Protein AF-A0A3M6K7W4-F1 (afdb_monomer_lite)

pLDDT: mean 95.22, std 4.5, range [56.03, 98.88]

Sequence (240 aa):
MIEPIEWKPYQGEKVCVNTIIRGGKKIQEWQFYEDRVKAVPRGNAYCIGNGPSRKGFDLSLLRDTGQLYGCNALYRDILPDFIFSVDAKMTAQMIKDEVGLKTIHYAPSLEVNRDKTKMLHLIPNNPHWISGNTAFWTAGVHGHRNIYLIGYDFREYGAGELNNIYQDTPNYGERNADTIFDGWLKQFRHMIKLRPYINFTVVHDNPPEYLHHLQTGTDLGNTKVISYKELETVLASSKA

Secondary structure (DSSP, 8-state):
-PPP-------EEEEEEEEEEETTEEEEEEEEEE-SS-----BEEEEE---GGGTT--GGGGTTTEEEEEEGGGGGT---SEEE--SHHHHHHHHHTTHHHHSEEEE-HHHHHH-SS--EEEPTT-----HHHHHHHHHHHHT-SEEEEES---B---TTS--STTTTBTTB-------B-HHHHHHHHHHHHH-TTSEEEEE-SS--GGGT----SS--S-EEEE-HHHHHHHHHHT--

Structure (mmCIF, N/CA/C/O backbone):
data_AF-A0A3M6K7W4-F1
#
_entry.id   AF-A0A3M6K7W4-F1
#
loop_
_atom_site.group_PDB
_atom_site.id
_atom_site.type_symbol
_atom_site.label_atom_id
_atom_site.label_alt_id
_atom_site.label_comp_id
_atom_site.label_asym_id
_atom_site.label_entity_id
_atom_site.label_seq_id
_atom_site.pdbx_PDB_ins_code
_atom_site.Cartn_x
_atom_site.Cartn_y
_atom_site.Cartn_z
_atom_site.occupancy
_atom_site.B_iso_or_equiv
_atom_site.auth_seq_id
_atom_site.auth_comp_id
_atom_site.auth_asym_id
_atom_site.auth_atom_id
_atom_site.pdbx_PDB_model_num
ATOM 1 N N . MET A 1 1 ? 16.779 -7.199 18.160 1.00 70.31 1 MET A N 1
ATOM 2 C CA . MET A 1 1 ? 16.334 -8.186 17.152 1.00 70.31 1 MET A CA 1
ATOM 3 C C . MET A 1 1 ? 14.848 -7.936 16.919 1.00 70.31 1 MET A C 1
ATOM 5 O O . MET A 1 1 ? 14.176 -7.646 17.896 1.00 70.31 1 MET A O 1
ATOM 9 N N . ILE A 1 2 ? 14.362 -7.899 15.673 1.00 85.44 2 ILE A N 1
ATOM 10 C CA . ILE A 1 2 ? 12.919 -7.746 15.397 1.00 85.44 2 ILE A CA 1
ATOM 11 C C . ILE A 1 2 ? 12.306 -9.144 15.466 1.00 85.44 2 ILE A C 1
ATOM 13 O O . ILE A 1 2 ? 12.773 -10.027 14.752 1.00 85.44 2 ILE A O 1
ATOM 17 N N . GLU A 1 3 ? 11.317 -9.345 16.333 1.00 92.12 3 GLU A N 1
ATOM 18 C CA . GLU A 1 3 ? 10.653 -10.641 16.494 1.00 92.12 3 GLU A CA 1
ATOM 19 C C . GLU A 1 3 ? 9.636 -10.883 15.364 1.00 92.12 3 GLU A C 1
ATOM 21 O O . GLU A 1 3 ? 8.836 -9.990 15.066 1.00 92.12 3 GLU A O 1
ATOM 26 N N . PRO A 1 4 ? 9.648 -12.065 14.719 1.00 95.62 4 PRO A N 1
ATOM 27 C CA . PRO A 1 4 ? 8.643 -12.427 13.728 1.00 95.62 4 PRO A CA 1
ATOM 28 C C . PRO A 1 4 ? 7.225 -12.469 14.310 1.00 95.62 4 PRO A C 1
ATOM 30 O O . PRO A 1 4 ? 6.988 -12.992 15.395 1.00 95.62 4 PRO A O 1
ATOM 33 N N . ILE A 1 5 ? 6.258 -11.982 13.538 1.00 96.44 5 ILE A N 1
ATOM 34 C CA . ILE A 1 5 ? 4.831 -12.050 13.845 1.00 96.44 5 ILE A CA 1
ATOM 35 C C . ILE A 1 5 ? 4.301 -13.416 13.419 1.00 96.44 5 ILE A C 1
ATOM 37 O O . ILE A 1 5 ? 4.203 -13.696 12.223 1.00 96.44 5 ILE A O 1
ATOM 41 N N . GLU A 1 6 ? 3.865 -14.233 14.375 1.00 96.62 6 GLU A N 1
ATOM 42 C CA . GLU A 1 6 ? 3.070 -15.427 14.084 1.00 96.62 6 GLU A CA 1
ATOM 43 C C . GLU A 1 6 ? 1.760 -15.019 13.390 1.00 96.62 6 GLU A C 1
ATOM 45 O O . GLU A 1 6 ? 0.978 -14.224 13.919 1.00 96.62 6 GLU A O 1
ATOM 50 N N . TRP A 1 7 ? 1.515 -15.531 12.180 1.00 97.38 7 TRP A N 1
ATOM 51 C CA . TRP A 1 7 ? 0.285 -15.203 11.464 1.00 97.38 7 TRP A CA 1
ATOM 52 C C . TRP A 1 7 ? -0.914 -15.908 12.100 1.00 97.38 7 TRP A C 1
ATOM 54 O O . TRP A 1 7 ? -0.935 -17.133 12.209 1.00 97.38 7 TRP A O 1
ATOM 64 N N . LYS A 1 8 ? -1.938 -15.127 12.451 1.00 96.50 8 LYS A N 1
ATOM 65 C CA . LYS A 1 8 ? -3.261 -15.605 12.865 1.00 96.50 8 LYS A CA 1
ATOM 66 C C . LYS A 1 8 ? -4.327 -14.781 12.144 1.00 96.50 8 LYS A C 1
ATOM 68 O O . LYS A 1 8 ? -4.093 -13.586 11.934 1.00 96.50 8 LYS A O 1
ATOM 73 N N . PRO A 1 9 ? -5.483 -15.372 11.789 1.00 95.94 9 PRO A N 1
ATOM 74 C CA . PRO A 1 9 ? -6.595 -14.615 11.229 1.00 95.94 9 PRO A CA 1
ATOM 75 C C . PRO A 1 9 ? -6.980 -13.457 12.153 1.00 95.94 9 PRO A C 1
ATOM 77 O O . PRO A 1 9 ? -7.238 -13.668 13.341 1.00 95.94 9 PRO A O 1
ATOM 80 N N . TYR A 1 10 ? -7.012 -12.240 11.615 1.00 97.06 10 TYR A N 1
ATOM 81 C CA . TYR A 1 10 ? -7.395 -11.058 12.378 1.00 97.06 10 TYR A CA 1
ATOM 82 C C . TYR A 1 10 ? -8.877 -11.137 12.762 1.00 97.06 10 TYR A C 1
ATOM 84 O O . TYR A 1 10 ? -9.721 -11.464 11.936 1.00 97.06 10 TYR A O 1
ATOM 92 N N . GLN A 1 11 ? -9.182 -10.887 14.036 1.00 96.56 11 GLN A N 1
ATOM 93 C CA . GLN A 1 11 ? -10.552 -10.938 14.570 1.00 96.56 11 GLN A CA 1
ATOM 94 C C . GLN A 1 11 ? -11.095 -9.545 14.922 1.00 96.56 11 GLN A C 1
ATOM 96 O O . GLN A 1 11 ? -12.275 -9.396 15.233 1.00 96.56 11 GLN A O 1
ATOM 101 N N . GLY A 1 12 ? -10.234 -8.528 14.903 1.00 96.06 12 GLY A N 1
ATOM 102 C CA . GLY A 1 12 ? -10.498 -7.225 15.496 1.00 96.06 12 GLY A CA 1
ATOM 103 C C . GLY A 1 12 ? -9.493 -6.862 16.586 1.00 96.06 12 GLY A C 1
ATOM 104 O O . GLY A 1 12 ? -8.653 -7.673 16.984 1.00 96.06 12 GLY A O 1
ATOM 105 N N . GLU A 1 13 ? -9.581 -5.634 17.088 1.00 96.25 13 GLU A N 1
ATOM 106 C CA . GLU A 1 13 ? -8.691 -5.125 18.133 1.00 96.25 13 GLU A CA 1
ATOM 107 C C . GLU A 1 13 ? -9.360 -4.079 19.034 1.00 96.25 13 GLU A C 1
ATOM 109 O O . GLU A 1 13 ? -10.367 -3.462 18.681 1.00 96.25 13 GLU A O 1
ATOM 114 N N . LYS A 1 14 ? -8.785 -3.862 20.226 1.00 95.12 14 LYS A N 1
ATOM 115 C CA . LYS A 1 14 ? -9.175 -2.749 21.100 1.00 95.12 14 LYS A CA 1
ATOM 116 C C . LYS A 1 14 ? -8.389 -1.500 20.731 1.00 95.12 14 LYS A C 1
ATOM 118 O O . LYS A 1 14 ? -7.164 -1.502 20.774 1.00 95.12 14 LYS A O 1
ATOM 123 N N . VAL A 1 15 ? -9.103 -0.412 20.483 1.00 92.94 15 VAL A N 1
ATOM 124 C CA . VAL A 1 15 ? -8.523 0.885 20.140 1.00 92.94 15 VAL A CA 1
ATOM 125 C C . VAL A 1 15 ? -8.915 1.920 21.187 1.00 92.94 15 VAL A C 1
ATOM 127 O O . VAL A 1 15 ? -10.071 1.987 21.606 1.00 92.94 15 VAL A O 1
ATOM 130 N N . CYS A 1 16 ? -7.957 2.754 21.591 1.00 90.75 16 CYS A N 1
ATOM 131 C CA . CYS A 1 16 ? -8.232 3.951 22.379 1.00 90.75 16 CYS A CA 1
ATOM 132 C C . CYS A 1 16 ? -8.945 4.975 21.486 1.00 90.75 16 CYS A C 1
ATOM 134 O O . CYS A 1 16 ? -8.335 5.536 20.575 1.00 90.75 16 CYS A O 1
ATOM 136 N N . VAL A 1 17 ? -10.228 5.221 21.738 1.00 87.81 17 VAL A N 1
ATOM 137 C CA . VAL A 1 17 ? -11.050 6.149 20.945 1.00 87.81 17 VAL A CA 1
ATOM 138 C C . VAL A 1 17 ? -10.981 7.579 21.467 1.00 87.81 17 VAL A C 1
ATOM 140 O O . VAL A 1 17 ? -11.149 8.519 20.694 1.00 87.81 17 VAL A O 1
ATOM 143 N N . ASN A 1 18 ? -10.671 7.750 22.753 1.00 87.44 18 ASN A N 1
ATOM 144 C CA . ASN A 1 18 ? -10.577 9.058 23.382 1.00 87.44 18 ASN A CA 1
ATOM 145 C C . ASN A 1 18 ? -9.511 9.069 24.481 1.00 87.44 18 ASN A C 1
ATOM 147 O O . ASN A 1 18 ? -9.351 8.099 25.223 1.00 87.44 18 ASN A O 1
ATOM 151 N N . THR A 1 19 ? -8.780 10.176 24.597 1.00 90.00 19 THR A N 1
ATOM 152 C CA . THR A 1 19 ? -7.858 10.433 25.708 1.00 90.00 19 THR A CA 1
ATOM 153 C C . THR A 1 19 ? -8.230 11.768 26.333 1.00 90.00 19 THR A C 1
ATOM 155 O O . THR A 1 19 ? -8.032 12.821 25.734 1.00 90.00 19 THR A O 1
ATOM 158 N N . ILE A 1 20 ? -8.752 11.716 27.554 1.00 93.06 20 ILE A N 1
ATOM 159 C CA . ILE A 1 20 ? -9.225 12.872 28.310 1.00 93.06 20 ILE A CA 1
ATOM 160 C C . ILE A 1 20 ? -8.195 13.190 29.392 1.00 93.06 20 ILE A C 1
ATOM 162 O O . ILE A 1 20 ? -7.813 12.316 30.171 1.00 93.06 20 ILE A O 1
ATOM 166 N N . ILE A 1 21 ? -7.762 14.448 29.472 1.00 94.00 21 ILE A N 1
ATOM 167 C CA . ILE A 1 21 ? -6.970 14.951 30.599 1.00 94.00 21 ILE A CA 1
ATOM 168 C C . ILE A 1 21 ? -7.907 15.764 31.490 1.00 94.00 21 ILE A C 1
ATOM 170 O O . ILE A 1 21 ? -8.365 16.835 31.099 1.00 94.00 21 ILE A O 1
ATOM 174 N N . ARG A 1 22 ? -8.207 15.260 32.690 1.00 94.19 22 ARG A N 1
ATOM 175 C CA . ARG A 1 22 ? -9.081 15.940 33.659 1.00 94.19 22 ARG A CA 1
ATOM 176 C C . ARG A 1 22 ? -8.437 15.929 35.038 1.00 94.19 22 ARG A C 1
ATOM 178 O O . ARG A 1 22 ? -8.097 14.869 35.554 1.00 94.19 22 ARG A O 1
ATOM 185 N N . GLY A 1 23 ? -8.247 17.114 35.623 1.00 92.12 23 GLY A N 1
ATOM 186 C CA . GLY A 1 23 ? -7.613 17.264 36.941 1.00 92.12 23 GLY A CA 1
ATOM 187 C C . GLY A 1 23 ? -6.208 16.650 37.015 1.00 92.12 23 GLY A C 1
ATOM 188 O O . GLY A 1 23 ? -5.877 16.009 38.006 1.00 92.12 23 GLY A O 1
ATOM 189 N N . GLY A 1 24 ? -5.423 16.751 35.936 1.00 93.69 24 GLY A N 1
ATOM 190 C CA . GLY A 1 24 ? -4.078 16.166 35.847 1.00 93.69 24 GLY A CA 1
ATOM 191 C C . GLY A 1 24 ? -4.030 14.645 35.641 1.00 93.69 24 GLY A C 1
ATOM 192 O O . GLY A 1 24 ? -2.941 14.088 35.545 1.00 93.69 24 GLY A O 1
ATOM 193 N N . LYS A 1 25 ? -5.176 13.956 35.538 1.00 94.88 25 LYS A N 1
ATOM 194 C CA . LYS A 1 25 ? -5.240 12.511 35.270 1.00 94.88 25 LYS A CA 1
ATOM 195 C C . LYS A 1 25 ? -5.568 12.234 33.806 1.00 94.88 25 LYS A C 1
ATOM 197 O O . LYS A 1 25 ? -6.475 12.851 33.246 1.00 94.88 25 LYS A O 1
ATOM 202 N N . LYS A 1 26 ? -4.853 11.273 33.213 1.00 95.44 26 LYS A N 1
ATOM 203 C CA . LYS A 1 26 ? -5.134 10.723 31.881 1.00 95.44 26 LYS A CA 1
ATOM 204 C C . LYS A 1 26 ? -6.187 9.620 32.002 1.00 95.44 26 LYS A C 1
ATOM 206 O O . LYS A 1 26 ? -5.952 8.620 32.673 1.00 95.44 26 LYS A O 1
ATOM 211 N N . ILE A 1 27 ? -7.322 9.802 31.341 1.00 95.06 27 ILE A N 1
ATOM 212 C CA . ILE A 1 27 ? -8.417 8.832 31.242 1.00 95.06 27 ILE A CA 1
ATOM 213 C C . ILE A 1 27 ? -8.497 8.395 29.781 1.00 95.06 27 ILE A C 1
ATOM 215 O O . ILE A 1 27 ? -8.481 9.241 28.887 1.00 95.06 27 ILE A O 1
ATOM 219 N N . GLN A 1 28 ? -8.544 7.088 29.530 1.00 94.81 28 GLN A N 1
ATOM 220 C CA . GLN A 1 28 ? -8.627 6.540 28.178 1.00 94.81 28 GLN A CA 1
ATOM 221 C C . GLN A 1 28 ? -9.902 5.727 28.014 1.00 94.81 28 GLN A C 1
ATOM 223 O O . GLN A 1 28 ? -10.185 4.840 28.819 1.00 94.81 28 GLN A O 1
ATOM 228 N N . GLU A 1 29 ? -10.641 6.025 26.954 1.00 93.25 29 GLU A N 1
ATOM 229 C CA . GLU A 1 29 ? -11.823 5.271 26.552 1.00 93.25 29 GLU A CA 1
ATOM 230 C C . GLU A 1 29 ? -11.423 4.307 25.441 1.00 93.25 29 GLU A C 1
ATOM 232 O O . GLU A 1 29 ? -10.758 4.694 24.475 1.00 93.25 29 GLU A O 1
ATOM 237 N N . TRP A 1 30 ? -11.816 3.046 25.589 1.00 93.38 30 TRP A N 1
ATOM 238 C CA . TRP A 1 30 ? -11.433 1.964 24.690 1.00 93.38 30 TRP A CA 1
ATOM 239 C C . TRP A 1 30 ? -12.672 1.332 24.074 1.00 93.38 30 TRP A C 1
ATOM 241 O O . TRP A 1 30 ? -13.648 1.067 24.772 1.00 93.38 30 TRP A O 1
ATOM 251 N N . GLN A 1 31 ? -12.601 1.036 22.782 1.00 92.88 31 GLN A N 1
ATOM 252 C CA . GLN A 1 31 ? -13.648 0.337 22.047 1.00 92.88 31 GLN A CA 1
ATOM 253 C C . GLN A 1 31 ? -13.044 -0.850 21.301 1.00 92.88 31 GLN A C 1
ATOM 255 O O . GLN A 1 31 ? -11.927 -0.764 20.790 1.00 92.88 31 GLN A O 1
ATOM 260 N N . PHE A 1 32 ? -13.779 -1.961 21.248 1.00 94.75 32 PHE A N 1
ATOM 261 C CA . PHE A 1 32 ? -13.422 -3.088 20.397 1.00 94.75 32 PHE A CA 1
ATOM 262 C C . PHE A 1 32 ? -13.968 -2.870 18.985 1.00 94.75 32 PHE A C 1
ATOM 264 O O . PHE A 1 32 ? -15.147 -2.558 18.813 1.00 94.75 32 PHE A O 1
ATOM 271 N N . TYR A 1 33 ? -13.098 -3.027 17.995 1.00 92.88 33 TYR A N 1
ATOM 272 C CA . TYR A 1 33 ? -13.419 -2.977 16.578 1.00 92.88 33 TYR A CA 1
ATOM 273 C C . TYR A 1 33 ? -13.300 -4.383 16.010 1.00 92.88 33 TYR A C 1
ATOM 275 O O . TYR A 1 33 ? -12.195 -4.903 15.914 1.00 92.88 33 TYR A O 1
ATOM 283 N N . GLU A 1 34 ? -14.429 -4.991 15.650 1.00 94.25 34 GLU A N 1
ATOM 284 C CA . GLU A 1 34 ? -14.459 -6.284 14.960 1.00 94.25 34 GLU A CA 1
ATOM 285 C C . GLU A 1 34 ? -13.893 -6.173 13.540 1.00 94.25 34 GLU A C 1
ATOM 287 O O . GLU A 1 34 ? -14.069 -5.151 12.864 1.00 94.25 34 GLU A O 1
ATOM 292 N N . ASP A 1 35 ? -13.280 -7.256 13.053 1.00 94.56 35 ASP A N 1
ATOM 293 C CA . ASP A 1 35 ? -12.997 -7.381 11.625 1.00 94.56 35 ASP A CA 1
ATOM 294 C C . ASP A 1 35 ? -14.304 -7.570 10.840 1.00 94.56 35 ASP A C 1
ATOM 296 O O . ASP A 1 35 ? -14.846 -8.671 10.717 1.00 94.56 35 ASP A O 1
ATOM 300 N N . ARG A 1 36 ? -14.821 -6.460 10.307 1.00 93.88 36 ARG A N 1
ATOM 301 C CA . ARG A 1 36 ? -16.011 -6.449 9.444 1.00 93.88 36 ARG A CA 1
ATOM 302 C C . ARG A 1 36 ? -15.712 -6.883 8.011 1.00 93.88 36 ARG A C 1
ATOM 304 O O . ARG A 1 36 ? -16.645 -7.227 7.295 1.00 93.88 36 ARG A O 1
ATOM 311 N N . VAL A 1 37 ? -14.447 -6.848 7.595 1.00 96.44 37 VAL A N 1
ATOM 312 C CA . VAL A 1 37 ? -14.051 -7.155 6.217 1.00 96.44 37 VAL A CA 1
ATOM 313 C C . VAL A 1 37 ? -13.873 -8.657 6.042 1.00 96.44 37 VAL A C 1
ATOM 315 O O . VAL A 1 37 ? -14.276 -9.191 5.013 1.00 96.44 37 VAL A O 1
ATOM 318 N N . LYS A 1 38 ? -13.313 -9.345 7.051 1.00 95.69 38 LYS A N 1
ATOM 319 C CA . LYS A 1 38 ? -13.084 -10.802 7.047 1.00 95.69 38 LYS A CA 1
ATOM 320 C C . LYS A 1 38 ? -12.398 -11.260 5.757 1.00 95.69 38 LYS A C 1
ATOM 322 O O . LYS A 1 38 ? -12.809 -12.234 5.125 1.00 95.69 38 LYS A O 1
ATOM 327 N N . ALA A 1 39 ? -11.390 -10.497 5.336 1.00 96.94 39 ALA A N 1
ATOM 328 C CA . ALA A 1 39 ? -10.740 -10.691 4.051 1.00 96.94 39 ALA A CA 1
ATOM 329 C C . ALA A 1 39 ? -10.087 -12.077 3.973 1.00 96.94 39 ALA A C 1
ATOM 331 O O . ALA A 1 39 ? -9.323 -12.473 4.853 1.00 96.94 39 ALA A O 1
ATOM 332 N N . VAL A 1 40 ? -10.359 -12.791 2.881 1.00 96.25 40 VAL A N 1
ATOM 333 C CA . VAL A 1 40 ? -9.715 -14.065 2.548 1.00 96.25 40 VAL A CA 1
ATOM 334 C C . VAL A 1 40 ? -8.712 -13.805 1.421 1.00 96.25 40 VAL A C 1
ATOM 336 O O . VAL A 1 40 ? -9.088 -13.175 0.425 1.00 96.25 40 VAL A O 1
ATOM 339 N N . PRO A 1 41 ? -7.450 -14.256 1.549 1.00 96.75 41 PRO A N 1
ATOM 340 C CA . PRO A 1 41 ? -6.431 -13.992 0.550 1.00 96.75 41 PRO A CA 1
ATOM 341 C C . PRO A 1 41 ? -6.689 -14.842 -0.700 1.00 96.75 41 PRO A C 1
ATOM 343 O O . PRO A 1 41 ? -6.846 -16.061 -0.616 1.00 96.75 41 PRO A O 1
ATOM 346 N N . ARG A 1 42 ? -6.688 -14.209 -1.875 1.00 96.38 42 ARG A N 1
ATOM 347 C CA . ARG A 1 42 ? -6.760 -14.865 -3.188 1.00 96.38 42 ARG A CA 1
ATOM 348 C C . ARG A 1 42 ? -5.511 -14.540 -3.992 1.00 96.38 42 ARG A C 1
ATOM 350 O O . ARG A 1 42 ? -5.214 -13.370 -4.217 1.00 96.38 42 ARG A O 1
ATOM 357 N N . GLY A 1 43 ? -4.826 -15.579 -4.467 1.00 96.88 43 GLY A N 1
ATOM 358 C CA . GLY A 1 43 ? -3.650 -15.439 -5.322 1.00 96.88 43 GLY A CA 1
ATOM 359 C C . GLY A 1 43 ? -2.567 -14.544 -4.710 1.00 96.88 43 GLY A C 1
ATOM 360 O O . GLY A 1 43 ? -2.328 -14.545 -3.496 1.00 96.88 43 GLY A O 1
ATOM 361 N N . ASN A 1 44 ? -1.906 -13.771 -5.567 1.00 98.25 44 ASN A N 1
ATOM 362 C CA . ASN A 1 44 ? -0.902 -12.800 -5.141 1.00 98.25 44 ASN A C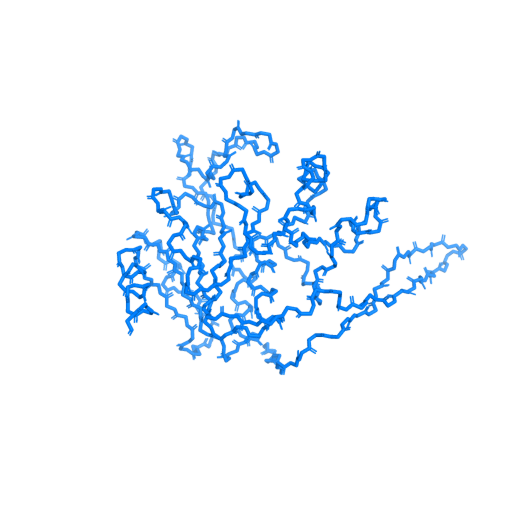A 1
ATOM 363 C C . ASN A 1 44 ? -1.561 -11.549 -4.539 1.00 98.25 44 ASN A C 1
ATOM 365 O O . ASN A 1 44 ? -2.665 -11.170 -4.919 1.00 98.25 44 ASN A O 1
ATOM 369 N N . ALA A 1 45 ? -0.870 -10.868 -3.630 1.00 98.81 45 ALA A N 1
ATOM 370 C CA . ALA A 1 45 ? -1.220 -9.495 -3.282 1.00 98.81 45 ALA A CA 1
ATOM 371 C C . ALA A 1 45 ? -0.426 -8.534 -4.163 1.00 98.81 45 ALA A C 1
ATOM 373 O O . ALA A 1 45 ? 0.804 -8.569 -4.171 1.00 98.81 45 ALA A O 1
ATOM 374 N N . TYR A 1 46 ? -1.129 -7.656 -4.865 1.00 98.81 46 TYR A N 1
ATOM 375 C CA . TYR A 1 46 ? -0.547 -6.575 -5.644 1.00 98.81 46 TYR A CA 1
ATOM 376 C C . TYR A 1 46 ? -0.751 -5.268 -4.891 1.00 98.81 46 TYR A C 1
ATOM 378 O O . TYR A 1 46 ? -1.828 -4.672 -4.918 1.00 98.81 46 TYR A O 1
ATOM 386 N N . CYS A 1 47 ? 0.281 -4.842 -4.174 1.00 98.88 47 CYS A N 1
ATOM 387 C CA . CYS A 1 47 ? 0.306 -3.557 -3.503 1.00 98.88 47 CYS A CA 1
ATOM 388 C C . CYS A 1 47 ? 0.773 -2.495 -4.499 1.00 98.88 47 CYS A C 1
ATOM 390 O O . CYS A 1 47 ? 1.852 -2.614 -5.079 1.00 98.88 47 CYS A O 1
ATOM 392 N N . ILE A 1 48 ? -0.047 -1.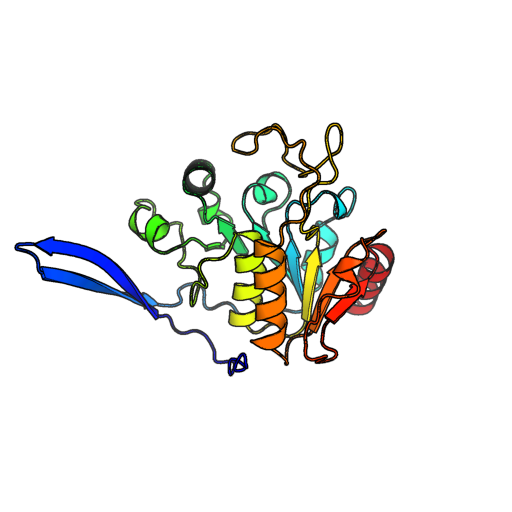467 -4.702 1.00 98.81 48 ILE A N 1
ATOM 393 C CA . ILE A 1 48 ? 0.124 -0.468 -5.756 1.00 98.81 48 ILE A CA 1
ATOM 394 C C . ILE A 1 48 ? 0.328 0.900 -5.102 1.00 98.81 48 ILE A C 1
ATOM 396 O O . ILE A 1 48 ? -0.597 1.489 -4.537 1.00 98.81 48 ILE A O 1
ATOM 400 N N . GLY A 1 49 ? 1.568 1.380 -5.163 1.00 97.94 49 GLY A N 1
ATOM 401 C CA . GLY A 1 49 ? 1.980 2.717 -4.761 1.00 97.94 49 GLY A CA 1
ATOM 402 C C . GLY A 1 49 ? 1.792 3.735 -5.885 1.00 97.94 49 GLY A C 1
ATOM 403 O O . GLY A 1 49 ? 1.342 3.412 -6.981 1.00 97.94 49 GLY A O 1
ATOM 404 N N . ASN A 1 50 ? 2.152 4.990 -5.623 1.00 97.12 50 ASN A N 1
ATOM 405 C CA . ASN A 1 50 ? 1.935 6.104 -6.561 1.00 97.12 50 ASN A CA 1
ATOM 406 C C . ASN A 1 50 ? 3.234 6.604 -7.205 1.00 97.12 50 ASN A C 1
ATOM 408 O O . ASN A 1 50 ? 3.260 7.700 -7.766 1.00 97.12 50 ASN A O 1
ATOM 412 N N . GLY A 1 51 ? 4.307 5.824 -7.085 1.00 97.19 51 GLY A N 1
ATOM 413 C CA . GLY A 1 51 ? 5.586 6.132 -7.699 1.00 97.19 51 GLY A CA 1
ATOM 414 C C . GLY A 1 51 ? 5.537 6.019 -9.229 1.00 97.19 51 GLY A C 1
ATOM 415 O O . GLY A 1 51 ? 4.771 5.204 -9.758 1.00 97.19 51 GLY A O 1
ATOM 416 N N . PRO A 1 52 ? 6.308 6.842 -9.955 1.00 96.75 52 PRO A N 1
ATOM 417 C CA . PRO A 1 52 ? 6.399 6.814 -11.414 1.00 96.75 52 PRO A CA 1
ATOM 418 C C . PRO A 1 52 ? 6.867 5.482 -12.009 1.00 96.75 52 PRO A C 1
ATOM 420 O O . PRO A 1 52 ? 6.587 5.262 -13.185 1.00 96.75 52 PRO A O 1
ATOM 423 N N . SER A 1 53 ? 7.526 4.580 -11.268 1.00 97.69 53 SER A N 1
ATOM 424 C CA . SER A 1 53 ? 8.014 3.322 -11.865 1.00 97.69 53 SER A CA 1
ATOM 425 C C . SER A 1 53 ? 6.915 2.435 -12.441 1.00 97.69 53 SER A C 1
ATOM 427 O O . SER A 1 53 ? 7.211 1.601 -13.285 1.00 97.69 53 SER A O 1
ATOM 429 N N . ARG A 1 54 ? 5.648 2.607 -12.034 1.00 97.44 54 ARG A N 1
ATOM 430 C CA . ARG A 1 54 ? 4.508 1.881 -12.628 1.00 97.44 54 ARG A CA 1
ATOM 431 C C . ARG A 1 54 ? 3.891 2.555 -13.850 1.00 97.44 54 ARG A C 1
ATOM 433 O O . ARG A 1 54 ? 2.865 2.093 -14.348 1.00 97.44 54 ARG A O 1
ATOM 440 N N . LYS A 1 55 ? 4.427 3.694 -14.292 1.00 96.62 55 LYS A N 1
ATOM 441 C CA . LYS A 1 55 ? 3.866 4.449 -15.414 1.00 96.62 55 LYS A CA 1
ATOM 442 C C . LYS A 1 55 ? 3.881 3.588 -16.678 1.00 96.62 55 LYS A C 1
ATOM 444 O O . LYS A 1 55 ? 4.912 3.048 -17.052 1.00 96.62 55 LYS A O 1
ATOM 449 N N . GLY A 1 56 ? 2.734 3.505 -17.348 1.00 95.88 56 GLY A N 1
ATOM 450 C CA . GLY A 1 56 ? 2.577 2.743 -18.590 1.00 95.88 56 GLY A CA 1
ATOM 451 C C . GLY A 1 56 ? 2.251 1.259 -18.402 1.00 95.88 56 GLY A C 1
ATOM 452 O O . GLY A 1 56 ? 1.901 0.613 -19.383 1.00 95.88 56 GLY A O 1
ATOM 453 N N . PHE A 1 57 ? 2.294 0.728 -17.177 1.00 97.62 57 PHE A N 1
ATOM 454 C CA . PHE A 1 57 ? 1.856 -0.638 -16.904 1.00 97.62 57 PHE A CA 1
ATOM 455 C C . PHE A 1 57 ? 0.331 -0.714 -16.731 1.00 97.62 57 PHE A C 1
ATOM 457 O O . PHE A 1 57 ? -0.257 0.067 -15.975 1.00 97.62 57 PHE A O 1
ATOM 464 N N . ASP A 1 58 ? -0.315 -1.673 -17.399 1.00 96.88 58 ASP A N 1
ATOM 465 C CA . ASP A 1 58 ? -1.754 -1.906 -17.268 1.00 96.88 58 ASP A CA 1
ATOM 466 C C . ASP A 1 58 ? -2.076 -2.680 -15.979 1.00 96.88 58 ASP A C 1
ATOM 468 O O . ASP A 1 58 ? -1.923 -3.898 -15.877 1.00 96.88 58 ASP A O 1
ATOM 472 N N . LEU A 1 59 ? -2.579 -1.953 -14.978 1.00 97.62 59 LEU A N 1
ATOM 473 C CA . LEU A 1 59 ? -2.968 -2.518 -13.685 1.00 97.62 59 LEU A CA 1
ATOM 474 C C . LEU A 1 59 ? -4.157 -3.488 -13.773 1.00 97.62 59 LEU A C 1
ATOM 476 O O . LEU A 1 59 ? -4.374 -4.258 -12.835 1.00 97.62 59 LEU A O 1
ATOM 480 N N . SER A 1 60 ? -4.935 -3.477 -14.862 1.00 96.00 60 SER A N 1
ATOM 481 C CA . SER A 1 60 ? -6.074 -4.386 -15.030 1.00 96.00 60 SER A CA 1
ATOM 482 C C . SER A 1 60 ? -5.638 -5.852 -15.142 1.00 96.00 60 SER A C 1
ATOM 484 O O . SER A 1 60 ? -6.347 -6.738 -14.657 1.00 96.00 60 SER A O 1
ATOM 486 N N . LEU A 1 61 ? -4.421 -6.098 -15.647 1.00 96.44 61 LEU A N 1
ATOM 487 C CA . LEU A 1 61 ? -3.824 -7.428 -15.818 1.00 96.44 61 LEU A CA 1
ATOM 488 C C . LEU A 1 61 ? -3.663 -8.202 -14.499 1.00 96.44 61 LEU A C 1
ATOM 490 O O . LEU A 1 61 ? -3.535 -9.425 -14.507 1.00 96.44 61 LEU A O 1
ATOM 494 N N . LEU A 1 62 ? -3.678 -7.495 -13.367 1.00 97.62 62 LEU A N 1
ATOM 495 C CA . LEU A 1 62 ? -3.454 -8.041 -12.029 1.00 97.62 62 LEU A CA 1
ATOM 496 C C . LEU A 1 62 ? -4.698 -8.717 -11.428 1.00 97.62 62 LEU A C 1
ATOM 498 O O . LEU A 1 62 ? -4.576 -9.532 -10.513 1.00 97.62 62 LEU A O 1
ATOM 502 N N . ARG A 1 63 ? -5.904 -8.373 -11.904 1.00 95.44 63 ARG A N 1
ATOM 503 C CA . ARG A 1 63 ? -7.175 -8.767 -11.260 1.00 95.44 63 ARG A CA 1
ATOM 504 C C . ARG A 1 63 ? -7.412 -10.273 -11.264 1.00 95.44 63 ARG A C 1
ATOM 506 O O . ARG A 1 63 ? -7.908 -10.830 -10.279 1.00 95.44 63 ARG A O 1
ATOM 513 N N . ASP A 1 64 ? -7.026 -10.936 -12.345 1.00 94.19 64 ASP A N 1
ATOM 514 C CA . ASP A 1 64 ? -7.309 -12.359 -12.538 1.00 94.19 64 ASP A CA 1
ATOM 515 C C . ASP A 1 64 ? -6.482 -13.241 -11.593 1.00 94.19 64 ASP A C 1
ATOM 517 O O . ASP A 1 64 ? -6.942 -14.292 -11.152 1.00 94.19 64 ASP A O 1
ATOM 521 N N . THR A 1 65 ? -5.287 -12.792 -11.210 1.00 96.94 65 THR A N 1
ATOM 522 C CA . THR A 1 65 ? -4.276 -13.614 -10.525 1.00 96.94 65 THR A CA 1
ATOM 523 C C . THR A 1 65 ? -4.059 -13.226 -9.061 1.00 96.94 65 THR A C 1
ATOM 525 O O . THR A 1 65 ? -3.216 -13.816 -8.375 1.00 96.94 65 THR A O 1
ATOM 528 N N . GLY A 1 66 ? -4.792 -12.234 -8.550 1.00 97.56 66 GLY A N 1
ATOM 529 C CA . GLY A 1 66 ? -4.606 -11.768 -7.182 1.00 97.56 66 GLY A CA 1
ATOM 530 C C . GLY A 1 66 ? -5.516 -10.626 -6.751 1.00 97.56 66 GLY A C 1
ATOM 531 O O . GLY A 1 66 ? -6.427 -10.233 -7.474 1.00 97.56 66 GLY A O 1
ATOM 532 N N . GLN A 1 67 ? -5.259 -10.107 -5.553 1.00 98.50 67 GLN A N 1
ATOM 533 C CA . GLN A 1 67 ? -5.990 -8.991 -4.951 1.00 98.50 67 GLN A CA 1
ATOM 534 C C . GLN A 1 67 ? -5.176 -7.701 -4.988 1.00 98.50 67 GLN A C 1
ATOM 536 O O . GLN A 1 67 ? -3.964 -7.701 -4.760 1.00 98.50 67 GLN A O 1
ATOM 541 N N . LEU A 1 68 ? -5.860 -6.591 -5.242 1.00 98.81 68 LEU A N 1
ATOM 542 C CA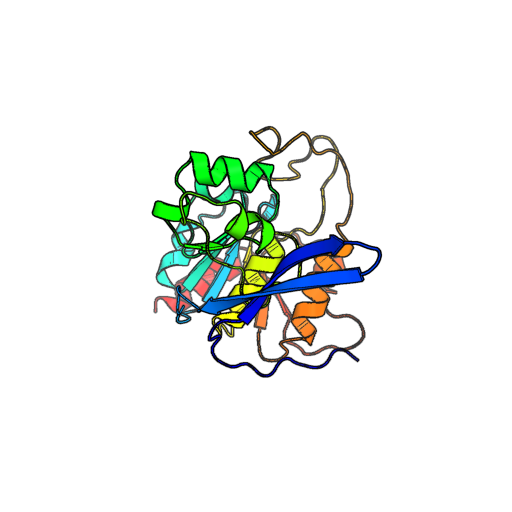 . LEU A 1 68 ? -5.283 -5.266 -5.380 1.00 98.81 68 LEU A CA 1
ATOM 543 C C . LEU A 1 68 ? -5.399 -4.505 -4.059 1.00 98.81 68 LEU A C 1
ATOM 545 O O . LEU A 1 68 ? -6.489 -4.334 -3.514 1.00 98.81 68 LEU A O 1
ATOM 549 N N . TYR A 1 69 ? -4.268 -3.989 -3.590 1.00 98.88 69 TYR A N 1
ATOM 550 C CA . TYR A 1 69 ? -4.163 -3.130 -2.417 1.00 98.88 69 TYR A CA 1
ATOM 551 C C . TYR A 1 69 ? -3.596 -1.786 -2.869 1.00 98.88 69 TYR A C 1
ATOM 553 O O . TYR A 1 69 ? -2.422 -1.692 -3.215 1.00 98.88 69 TYR A O 1
ATOM 561 N N . GLY A 1 70 ? -4.420 -0.748 -2.897 1.00 98.50 70 GLY A N 1
ATOM 562 C CA . GLY A 1 70 ? -4.046 0.567 -3.419 1.00 98.50 70 GLY A CA 1
ATOM 563 C C . GLY A 1 70 ? -4.071 1.661 -2.369 1.00 98.50 70 GLY A C 1
ATOM 564 O O . GLY A 1 70 ? -4.642 1.484 -1.301 1.00 98.50 70 GLY A O 1
ATOM 565 N N . CYS A 1 71 ? -3.517 2.835 -2.656 1.00 98.06 71 CYS A N 1
ATOM 566 C CA . CYS A 1 71 ? -3.601 3.941 -1.708 1.00 98.06 71 CYS A CA 1
ATOM 567 C C . CYS A 1 71 ? -3.909 5.295 -2.341 1.00 98.06 71 CYS A C 1
ATOM 569 O O . CYS A 1 71 ? -3.528 5.595 -3.475 1.00 98.06 71 CYS A O 1
ATOM 571 N N . ASN A 1 72 ? -4.561 6.139 -1.538 1.00 97.94 72 ASN A N 1
ATOM 572 C CA . ASN A 1 72 ? -4.817 7.542 -1.827 1.00 97.94 72 ASN A CA 1
ATOM 573 C C . ASN A 1 72 ? -5.415 7.723 -3.233 1.00 97.94 72 ASN A C 1
ATOM 575 O O . ASN A 1 72 ? -6.404 7.076 -3.536 1.00 97.94 72 ASN A O 1
ATOM 579 N N . ALA A 1 73 ? -4.823 8.543 -4.109 1.00 97.38 73 ALA A N 1
ATOM 580 C CA . ALA A 1 73 ? -5.379 8.866 -5.428 1.00 97.38 73 ALA A CA 1
ATOM 581 C C . ALA A 1 73 ? -5.462 7.707 -6.444 1.00 97.38 73 ALA A C 1
ATOM 583 O O . ALA A 1 73 ? -5.976 7.937 -7.537 1.00 97.38 73 ALA A O 1
ATOM 584 N N . LEU A 1 74 ? -5.050 6.476 -6.104 1.00 98.06 74 LEU A N 1
ATOM 585 C CA . LEU A 1 74 ? -5.151 5.337 -7.025 1.00 98.06 74 LEU A CA 1
ATOM 586 C C . LEU A 1 74 ? -6.572 5.104 -7.563 1.00 98.06 74 LEU A C 1
ATOM 588 O O . LEU A 1 74 ? -6.717 4.757 -8.733 1.00 98.06 74 LEU A O 1
ATOM 592 N N . TYR A 1 75 ? -7.613 5.369 -6.758 1.00 97.75 75 TYR A N 1
ATOM 593 C CA . TYR A 1 75 ? -9.018 5.195 -7.170 1.00 97.75 75 TYR A CA 1
ATOM 594 C C . TYR A 1 75 ? -9.415 6.006 -8.410 1.00 97.75 75 TYR A C 1
ATOM 596 O O . TYR A 1 75 ? -10.455 5.722 -9.000 1.00 97.75 75 TYR A O 1
ATOM 604 N N . ARG A 1 76 ? -8.626 7.021 -8.783 1.00 96.19 76 ARG A N 1
ATOM 605 C CA . ARG A 1 76 ? -8.859 7.841 -9.976 1.00 96.19 76 ARG A CA 1
ATOM 606 C C . ARG A 1 76 ? -8.540 7.085 -11.267 1.00 96.19 76 ARG A C 1
ATOM 608 O O . ARG A 1 76 ? -9.165 7.368 -12.281 1.00 96.19 76 ARG A O 1
ATOM 615 N N . ASP A 1 77 ? -7.629 6.113 -11.202 1.00 94.44 77 ASP A N 1
ATOM 616 C CA . ASP A 1 77 ? -7.245 5.273 -12.343 1.00 94.44 77 ASP A CA 1
ATOM 617 C C . ASP A 1 77 ? -7.920 3.899 -12.269 1.00 94.44 77 ASP A C 1
ATOM 619 O O . ASP A 1 77 ? -8.400 3.366 -13.267 1.00 94.44 77 ASP A O 1
ATOM 623 N N . ILE A 1 78 ? -7.940 3.299 -11.075 1.00 96.56 78 ILE A N 1
ATOM 624 C CA . ILE A 1 78 ? -8.461 1.952 -10.852 1.00 96.56 78 ILE A CA 1
ATOM 625 C C . ILE A 1 78 ? -8.954 1.797 -9.412 1.00 96.56 78 ILE A C 1
ATOM 627 O O . ILE A 1 78 ? -8.271 2.169 -8.461 1.00 96.56 78 ILE A O 1
ATOM 631 N N . LEU A 1 79 ? -10.130 1.192 -9.228 1.00 97.81 79 LEU A N 1
ATOM 632 C CA . LEU A 1 79 ? -10.609 0.794 -7.902 1.00 97.81 79 LEU A CA 1
ATOM 633 C C . LEU A 1 79 ? -9.951 -0.537 -7.485 1.00 97.81 79 LEU A C 1
ATOM 635 O O . LEU A 1 79 ? -10.219 -1.559 -8.132 1.00 97.81 79 LEU A O 1
ATOM 639 N N . PRO A 1 80 ? -9.085 -0.558 -6.452 1.00 98.44 80 PRO A N 1
ATOM 640 C CA . PRO A 1 80 ? -8.520 -1.798 -5.919 1.00 98.44 80 PRO A CA 1
ATOM 641 C C . PRO A 1 80 ? -9.567 -2.565 -5.089 1.00 98.44 80 PRO A C 1
ATOM 643 O O . PRO A 1 80 ? -10.640 -2.031 -4.812 1.00 98.44 80 PRO A O 1
ATOM 646 N N . ASP A 1 81 ? -9.258 -3.791 -4.654 1.00 98.69 81 ASP A N 1
ATOM 647 C CA . ASP A 1 81 ? -10.108 -4.538 -3.707 1.00 98.69 81 ASP A CA 1
ATOM 648 C C . ASP A 1 81 ? -10.084 -3.897 -2.310 1.00 98.69 81 ASP A C 1
ATOM 650 O O . ASP A 1 81 ? -11.089 -3.880 -1.599 1.00 98.69 81 ASP A O 1
ATOM 654 N N . PHE A 1 82 ? -8.928 -3.338 -1.941 1.00 98.81 82 PHE A N 1
ATOM 655 C CA . PHE A 1 82 ? -8.708 -2.626 -0.688 1.00 98.81 82 PHE A CA 1
ATOM 656 C C . PHE A 1 82 ? -7.969 -1.318 -0.961 1.00 98.81 82 PHE A C 1
ATOM 658 O O . PHE A 1 82 ? -6.916 -1.323 -1.607 1.00 98.81 82 PHE A O 1
ATOM 665 N N . ILE A 1 83 ? -8.481 -0.199 -0.452 1.00 98.75 83 ILE A N 1
ATOM 666 C CA . ILE A 1 83 ? -7.836 1.109 -0.580 1.00 98.75 83 ILE A CA 1
ATOM 667 C C . ILE A 1 83 ? -7.530 1.734 0.777 1.00 98.75 83 ILE A C 1
ATOM 669 O O . ILE A 1 83 ? -8.303 1.607 1.722 1.00 98.75 83 ILE A O 1
ATOM 673 N N . PHE A 1 84 ? -6.396 2.425 0.870 1.00 98.69 84 PHE A N 1
ATOM 674 C CA . PHE A 1 84 ? -5.897 3.001 2.116 1.00 98.69 84 PHE A CA 1
ATOM 675 C C . PHE A 1 84 ? -5.743 4.518 2.010 1.00 98.69 84 PHE A C 1
ATOM 677 O O . PHE A 1 84 ? -5.152 5.012 1.047 1.00 98.69 84 PHE A O 1
ATOM 684 N N . SER A 1 85 ? -6.184 5.245 3.038 1.00 97.94 85 SER A N 1
ATOM 685 C CA . SER A 1 85 ? -5.799 6.643 3.262 1.00 97.94 85 SER A CA 1
ATOM 686 C C . SER A 1 85 ? -5.495 6.888 4.736 1.00 97.94 85 SER A C 1
ATOM 688 O O . SER A 1 85 ? -6.267 6.509 5.616 1.00 97.94 85 SER A O 1
ATOM 690 N N . VAL A 1 86 ? -4.349 7.511 5.017 1.00 96.44 86 VAL A N 1
ATOM 691 C CA . VAL A 1 86 ? -3.936 7.830 6.395 1.00 96.44 86 VAL A CA 1
ATOM 692 C C . VAL A 1 86 ? -3.907 9.326 6.678 1.00 96.44 86 VAL A C 1
ATOM 694 O O . VAL A 1 86 ? -3.980 9.721 7.839 1.00 96.44 86 VAL A O 1
ATOM 697 N N . ASP A 1 87 ? -3.814 10.167 5.645 1.00 93.12 87 ASP A N 1
ATOM 698 C CA . ASP A 1 87 ? -3.856 11.616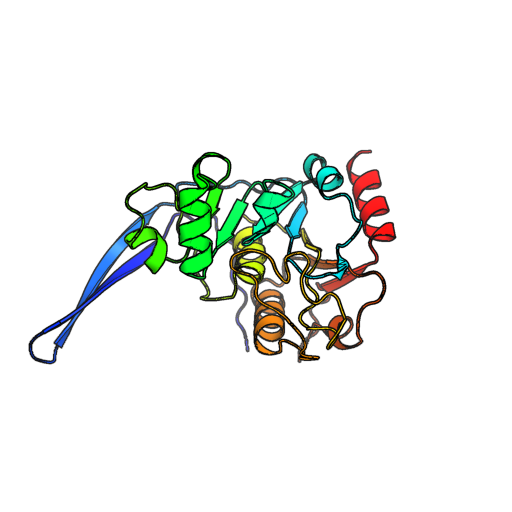 5.794 1.00 93.12 87 ASP A CA 1
ATOM 699 C C . ASP A 1 87 ? -5.301 12.141 5.749 1.00 93.12 87 ASP A C 1
ATOM 701 O O . ASP A 1 87 ? -6.141 11.674 4.975 1.00 93.12 87 ASP A O 1
ATOM 705 N N . ALA A 1 88 ? -5.604 13.122 6.602 1.00 94.81 88 ALA A N 1
ATOM 706 C CA . ALA A 1 88 ? -6.969 13.615 6.789 1.00 94.81 88 ALA A CA 1
ATOM 707 C C . ALA A 1 88 ? -7.544 14.286 5.528 1.00 94.81 88 ALA A C 1
ATOM 709 O O . ALA A 1 88 ? -8.735 14.159 5.254 1.00 94.81 88 ALA A O 1
ATOM 710 N N . LYS A 1 89 ? -6.711 14.983 4.738 1.00 95.31 89 LYS A N 1
ATOM 711 C CA . LYS A 1 89 ? -7.163 15.678 3.520 1.00 95.31 89 LYS A CA 1
ATOM 712 C C . LYS A 1 89 ? -7.567 14.688 2.427 1.00 95.31 89 LYS A C 1
ATOM 714 O O . LYS A 1 89 ? -8.652 14.822 1.866 1.00 95.31 89 LYS A O 1
ATOM 719 N N . MET A 1 90 ? -6.739 13.677 2.160 1.00 96.50 90 MET A N 1
ATOM 720 C CA . MET A 1 90 ? -7.071 12.601 1.229 1.00 96.50 90 MET A CA 1
ATOM 721 C C . MET A 1 90 ? -8.266 11.797 1.721 1.00 96.50 90 MET A C 1
ATOM 723 O O . MET A 1 90 ? -9.175 11.535 0.943 1.00 96.50 90 MET A O 1
ATOM 727 N N . THR A 1 91 ? -8.305 11.452 3.010 1.00 97.50 91 THR A N 1
ATOM 728 C CA . THR A 1 91 ? -9.421 10.685 3.577 1.00 97.50 91 THR A CA 1
ATOM 729 C C . THR A 1 91 ? -10.745 11.433 3.412 1.00 97.50 91 THR A C 1
ATOM 731 O O . THR A 1 91 ? -11.713 10.860 2.917 1.00 97.50 91 THR A O 1
ATOM 734 N N . ALA A 1 92 ? -10.779 12.732 3.725 1.00 96.25 92 ALA A N 1
ATOM 735 C CA . ALA A 1 92 ? -11.960 13.568 3.518 1.00 96.25 92 ALA A CA 1
ATOM 736 C C . ALA A 1 92 ? -12.367 13.661 2.037 1.00 96.25 92 ALA A C 1
ATOM 738 O O . ALA A 1 92 ? -13.556 13.598 1.724 1.00 96.25 92 ALA A O 1
ATOM 739 N N . GLN A 1 93 ? -11.399 13.773 1.121 1.00 96.94 93 GLN A N 1
ATOM 740 C CA . GLN A 1 93 ? -11.673 13.777 -0.318 1.00 96.94 93 GLN A CA 1
ATOM 741 C C . GLN A 1 93 ? -12.259 12.439 -0.792 1.00 96.94 93 GLN A C 1
ATOM 743 O O . GLN A 1 93 ? -13.245 12.429 -1.516 1.00 96.94 93 GLN A O 1
ATOM 748 N N . MET A 1 94 ? -11.709 11.310 -0.348 1.00 97.75 94 MET A N 1
ATOM 749 C CA . MET A 1 94 ? -12.201 9.979 -0.716 1.00 97.75 94 MET A CA 1
ATOM 750 C C . MET A 1 94 ? -13.590 9.675 -0.140 1.00 97.75 94 MET A C 1
ATOM 752 O O . MET A 1 94 ? -14.386 9.011 -0.799 1.00 97.75 94 MET A O 1
ATOM 756 N N . ILE A 1 95 ? -13.908 10.189 1.054 1.00 97.38 95 ILE A N 1
ATOM 757 C CA . ILE A 1 95 ? -15.275 10.164 1.600 1.00 97.38 95 ILE A CA 1
ATOM 758 C C . ILE A 1 95 ? -16.216 10.962 0.694 1.00 97.38 95 ILE A C 1
ATOM 760 O O . ILE A 1 95 ? -17.282 10.468 0.342 1.00 97.38 95 ILE A O 1
ATOM 764 N N . LYS A 1 96 ? -15.819 12.177 0.291 1.00 96.62 96 LYS A N 1
ATOM 765 C CA . LYS A 1 96 ? -16.613 13.020 -0.616 1.00 96.62 96 LYS A CA 1
ATOM 766 C C . LYS A 1 96 ? -16.848 12.348 -1.973 1.00 96.62 96 LYS A C 1
ATOM 768 O O . LYS A 1 96 ? -17.926 12.494 -2.535 1.00 96.62 96 LYS A O 1
ATOM 773 N N . ASP A 1 97 ? -15.864 11.602 -2.464 1.00 97.44 97 ASP A N 1
ATOM 774 C CA . ASP A 1 97 ? -15.938 10.864 -3.731 1.00 97.44 97 ASP A CA 1
ATOM 775 C C . ASP A 1 97 ? -16.608 9.477 -3.586 1.00 97.44 97 ASP A C 1
ATOM 777 O O . ASP A 1 97 ? -16.642 8.686 -4.541 1.00 97.44 97 ASP A O 1
ATOM 781 N N . GLU A 1 98 ? -17.136 9.174 -2.392 1.00 97.44 98 GLU A N 1
ATOM 782 C CA . GLU A 1 98 ? -17.846 7.938 -2.040 1.00 97.44 98 GLU A CA 1
ATOM 783 C C . GLU A 1 98 ? -17.030 6.669 -2.326 1.00 97.44 98 GLU A C 1
ATOM 785 O O . GLU A 1 98 ? -17.561 5.625 -2.712 1.00 97.44 98 GLU A O 1
ATOM 790 N N . VAL A 1 99 ? -15.705 6.741 -2.166 1.00 98.12 99 VAL A N 1
ATOM 791 C CA . VAL A 1 99 ? -14.809 5.623 -2.496 1.00 98.12 99 VAL A CA 1
ATOM 792 C C . VAL A 1 99 ? -15.110 4.402 -1.626 1.00 98.12 99 VAL A C 1
ATOM 794 O O . VAL A 1 99 ? -15.151 3.284 -2.136 1.00 98.12 99 VAL A O 1
ATOM 797 N N . GLY A 1 100 ? -15.402 4.611 -0.340 1.00 97.44 100 GLY A N 1
ATOM 798 C CA . GLY A 1 100 ? -15.740 3.532 0.591 1.00 97.44 100 GLY A CA 1
ATOM 799 C C . GLY A 1 100 ? -17.078 2.827 0.320 1.00 97.44 100 GLY A C 1
ATOM 800 O O . GLY A 1 100 ? -17.321 1.779 0.908 1.00 97.44 100 GLY A O 1
ATOM 801 N N . LEU A 1 101 ? -17.929 3.347 -0.580 1.00 97.00 101 LEU A N 1
ATOM 802 C CA . LEU A 1 101 ? -19.105 2.613 -1.084 1.00 97.00 101 LEU A CA 1
ATOM 803 C C . LEU A 1 101 ? -18.760 1.681 -2.252 1.00 97.00 101 LEU A C 1
ATOM 805 O O . LEU A 1 101 ? -19.534 0.784 -2.575 1.00 97.00 101 LEU A O 1
ATOM 809 N N . LYS A 1 102 ? -17.621 1.914 -2.909 1.00 97.88 102 LYS A N 1
ATOM 810 C CA . LYS A 1 102 ? -17.206 1.235 -4.146 1.00 97.88 102 LYS A CA 1
ATOM 811 C C . LYS A 1 102 ? -16.144 0.166 -3.893 1.00 97.88 102 LYS A C 1
ATOM 813 O O . LYS A 1 102 ? -15.986 -0.742 -4.700 1.00 97.88 102 LYS A O 1
ATOM 818 N N . THR A 1 103 ? -15.393 0.294 -2.801 1.00 98.06 103 THR A N 1
ATOM 819 C CA . THR A 1 103 ? -14.338 -0.634 -2.383 1.00 98.06 103 THR A CA 1
ATOM 820 C C . THR A 1 103 ? -14.133 -0.564 -0.868 1.00 98.06 103 THR A C 1
ATOM 822 O O . THR A 1 103 ? -14.573 0.385 -0.216 1.00 98.06 103 THR A O 1
ATOM 825 N N . ILE A 1 104 ? -13.444 -1.550 -0.290 1.00 98.50 104 ILE A N 1
ATOM 826 C CA . ILE A 1 104 ? -13.103 -1.544 1.132 1.00 98.50 104 ILE A CA 1
ATOM 827 C C . ILE A 1 104 ? -12.062 -0.458 1.396 1.00 98.50 104 ILE A C 1
ATOM 829 O O . ILE A 1 104 ? -10.897 -0.571 1.013 1.00 98.50 104 ILE A O 1
ATOM 833 N N . HIS A 1 105 ? -12.486 0.597 2.086 1.00 98.56 105 HIS A N 1
ATOM 834 C CA . HIS A 1 105 ? -11.628 1.724 2.429 1.00 98.56 105 HIS A CA 1
ATOM 835 C C . HIS A 1 105 ? -11.132 1.623 3.870 1.00 98.56 105 HIS A C 1
ATOM 837 O O . HIS A 1 105 ? -11.893 1.811 4.816 1.00 98.56 105 HIS A O 1
ATOM 843 N N . TYR A 1 106 ? -9.842 1.343 4.031 1.00 98.50 106 TYR A N 1
ATOM 844 C CA . TYR A 1 106 ? -9.145 1.307 5.309 1.00 98.50 106 TYR A CA 1
ATOM 845 C C . TYR A 1 106 ? -8.528 2.660 5.689 1.00 98.50 106 TYR A C 1
ATOM 847 O O . TYR A 1 106 ? -7.877 3.325 4.880 1.00 98.50 106 TYR A O 1
ATOM 855 N N . ALA A 1 107 ? -8.668 3.023 6.961 1.00 97.88 107 ALA A N 1
ATOM 856 C CA . ALA A 1 107 ? -8.151 4.255 7.544 1.00 97.88 107 ALA A CA 1
ATOM 857 C C . ALA A 1 107 ? -7.711 4.063 9.014 1.00 97.88 107 ALA A C 1
ATOM 859 O O . ALA A 1 107 ? -8.103 3.093 9.676 1.00 97.88 107 ALA A O 1
ATOM 860 N N . PRO A 1 108 ? -6.867 4.961 9.559 1.00 96.12 108 PRO A N 1
ATOM 861 C CA . PRO A 1 108 ? -6.500 4.929 10.968 1.00 96.12 108 PRO A CA 1
ATOM 862 C C . PRO A 1 108 ? -7.712 5.228 11.854 1.00 96.12 108 PRO A C 1
ATOM 864 O O . PRO A 1 108 ? -8.642 5.924 11.448 1.00 96.12 108 PRO A O 1
ATOM 867 N N . SER A 1 109 ? -7.673 4.750 13.098 1.00 93.62 109 SER A N 1
ATOM 868 C CA . SER A 1 109 ? -8.779 4.899 14.050 1.00 93.62 109 SER A CA 1
ATOM 869 C C . SER A 1 109 ? -9.255 6.336 14.228 1.00 93.62 109 SER A C 1
ATOM 871 O O . SER A 1 109 ? -10.449 6.565 14.373 1.00 93.62 109 SER A O 1
ATOM 873 N N . LEU A 1 110 ? -8.341 7.309 14.173 1.00 92.19 110 LEU A N 1
ATOM 874 C CA . LEU A 1 110 ? -8.685 8.725 14.246 1.00 92.19 110 LEU A CA 1
ATOM 875 C C . LEU A 1 110 ? -9.679 9.133 13.150 1.00 92.19 110 LEU A C 1
ATOM 877 O O . LEU A 1 110 ? -10.646 9.834 13.436 1.00 92.19 110 LEU A O 1
ATOM 881 N N . GLU A 1 111 ? -9.461 8.678 11.919 1.00 95.06 111 GLU A N 1
ATOM 882 C CA . GLU A 1 111 ? -10.333 8.998 10.790 1.00 95.06 111 GLU A CA 1
ATOM 883 C C . GLU A 1 111 ? -11.618 8.161 10.824 1.00 95.06 111 GLU A C 1
ATOM 885 O O . GLU A 1 111 ? -12.697 8.706 10.612 1.00 95.06 111 GLU A O 1
ATOM 890 N N . VAL A 1 112 ? -11.547 6.884 11.222 1.00 94.12 112 VAL A N 1
ATOM 891 C CA . VAL A 1 112 ? -12.746 6.046 11.440 1.00 94.12 112 VAL A CA 1
ATOM 892 C C . VAL A 1 112 ? -13.666 6.643 12.514 1.00 94.12 112 VAL A C 1
ATOM 894 O O . VAL A 1 112 ? -14.887 6.645 12.363 1.00 94.12 112 VAL A O 1
ATOM 897 N N . ASN A 1 113 ? -13.097 7.205 13.584 1.00 89.56 113 ASN A N 1
ATOM 898 C CA . ASN A 1 113 ? -13.854 7.868 14.649 1.00 89.56 113 ASN A CA 1
ATOM 899 C C . ASN A 1 113 ? -14.500 9.181 14.176 1.00 89.56 113 ASN A C 1
ATOM 901 O O . ASN A 1 113 ? -15.565 9.555 14.668 1.00 89.56 113 ASN A O 1
ATOM 905 N N . ARG A 1 114 ? -13.862 9.892 13.237 1.00 89.44 114 ARG A N 1
ATOM 906 C CA . ARG A 1 114 ? -14.383 11.133 12.637 1.00 89.44 114 ARG A CA 1
ATOM 907 C C . ARG A 1 114 ? -15.441 10.867 11.572 1.00 89.44 114 ARG A C 1
ATOM 909 O O . ARG A 1 114 ? -16.283 11.733 11.325 1.00 89.44 114 ARG A O 1
ATOM 916 N N . ASP A 1 115 ? -15.403 9.691 10.958 1.00 89.44 115 ASP A N 1
ATOM 917 C CA . ASP A 1 115 ? -16.314 9.314 9.895 1.00 89.44 115 ASP A CA 1
ATOM 918 C C . ASP A 1 115 ? -17.748 9.093 10.413 1.00 89.44 115 ASP A C 1
ATOM 920 O O . ASP A 1 115 ? -18.086 8.116 11.096 1.00 89.44 115 ASP A O 1
ATOM 924 N N . LYS A 1 116 ? -18.620 10.035 10.044 1.00 87.75 116 LYS A N 1
ATOM 925 C CA . LYS A 1 116 ? -20.063 9.977 10.306 1.00 87.75 116 LYS A CA 1
ATOM 926 C C . LYS A 1 116 ? -20.809 9.101 9.300 1.00 87.75 116 LYS A C 1
ATOM 928 O O . LYS A 1 116 ? -21.916 8.672 9.599 1.00 87.75 116 LYS A O 1
ATOM 933 N N . THR A 1 117 ? -20.216 8.840 8.137 1.00 89.81 117 THR A N 1
ATOM 934 C CA . THR A 1 117 ? -20.822 8.063 7.045 1.00 89.81 117 THR A CA 1
ATOM 935 C C . THR A 1 117 ? -20.687 6.556 7.252 1.00 89.81 117 THR A C 1
ATOM 937 O O . THR A 1 117 ? -21.463 5.792 6.688 1.00 89.81 117 THR A O 1
ATOM 940 N N . LYS A 1 118 ? -19.739 6.134 8.101 1.00 90.00 118 LYS A N 1
ATOM 941 C CA . LYS A 1 118 ? -19.421 4.729 8.411 1.00 90.00 118 LYS A CA 1
ATOM 942 C C . LYS A 1 118 ? -18.903 3.925 7.213 1.00 90.00 118 LYS A C 1
ATOM 944 O O . LYS A 1 118 ? -18.925 2.695 7.264 1.00 90.00 118 LYS A O 1
ATOM 949 N N . MET A 1 119 ? -18.389 4.610 6.193 1.00 94.19 119 MET A N 1
ATOM 950 C CA . MET A 1 119 ? -17.749 4.017 5.017 1.00 94.19 119 MET A CA 1
ATOM 951 C C . MET A 1 119 ? -16.337 3.492 5.310 1.00 94.19 119 MET A C 1
ATOM 953 O O . MET A 1 119 ? -15.839 2.620 4.597 1.00 94.19 119 MET A O 1
ATOM 957 N N . LEU A 1 120 ? -15.677 4.010 6.351 1.00 96.81 120 LEU A N 1
ATOM 958 C CA . LEU A 1 120 ? -14.310 3.617 6.680 1.00 96.81 120 LEU A CA 1
ATOM 959 C C . LEU A 1 120 ? -14.233 2.331 7.518 1.00 96.81 120 LEU A C 1
ATOM 961 O O . LEU A 1 120 ? -15.036 2.069 8.420 1.00 96.81 120 LEU A O 1
ATOM 965 N N . HIS A 1 121 ? -13.183 1.557 7.257 1.00 97.25 121 HIS A N 1
ATOM 966 C CA . HIS A 1 121 ? -12.758 0.383 8.010 1.00 97.25 121 HIS A CA 1
ATOM 967 C C . HIS A 1 121 ? -11.455 0.686 8.753 1.00 97.25 121 HIS A C 1
ATOM 969 O O . HIS A 1 121 ? -10.613 1.446 8.279 1.00 97.25 121 HIS A O 1
ATOM 975 N N . LEU A 1 122 ? -11.272 0.091 9.930 1.00 97.19 122 LEU A N 1
ATOM 976 C CA . LEU A 1 122 ? -10.045 0.253 10.705 1.00 97.19 122 LEU A CA 1
ATOM 977 C C . LEU A 1 122 ? -8.900 -0.522 10.044 1.00 97.19 122 LEU A C 1
ATOM 979 O O . LEU A 1 122 ? -9.050 -1.713 9.780 1.00 97.19 122 LEU A O 1
ATOM 983 N N . ILE A 1 123 ? -7.756 0.131 9.809 1.00 98.00 123 ILE A N 1
ATOM 984 C CA . ILE A 1 123 ? -6.519 -0.572 9.427 1.00 98.00 123 ILE A CA 1
ATOM 985 C C . ILE A 1 123 ? -6.174 -1.579 10.535 1.00 98.00 123 ILE A C 1
ATOM 987 O O . ILE A 1 123 ? -5.939 -1.145 11.666 1.00 98.00 123 ILE A O 1
ATOM 991 N N . PRO A 1 124 ? -6.093 -2.885 10.231 1.00 97.44 124 PRO A N 1
ATOM 992 C CA . PRO A 1 124 ? -5.926 -3.905 11.253 1.00 97.44 124 PRO A CA 1
ATOM 993 C C . PRO A 1 124 ? -4.515 -3.871 11.842 1.00 97.44 124 PRO A C 1
ATOM 995 O O . PRO A 1 124 ? -3.528 -3.862 11.105 1.00 97.44 124 PRO A O 1
ATOM 998 N N . ASN A 1 125 ? -4.411 -3.886 13.169 1.00 96.44 125 ASN A N 1
ATOM 999 C CA . ASN A 1 125 ? -3.174 -3.756 13.937 1.00 96.44 125 ASN A CA 1
ATOM 1000 C C . ASN A 1 125 ? -2.315 -2.587 13.430 1.00 96.44 125 ASN A C 1
ATOM 1002 O O . ASN A 1 125 ? -1.148 -2.774 13.083 1.00 96.44 125 ASN A O 1
ATOM 1006 N N . ASN A 1 126 ? -2.919 -1.406 13.280 1.00 95.69 126 ASN A N 1
ATOM 1007 C CA . ASN A 1 126 ? -2.329 -0.293 12.537 1.00 95.69 126 ASN A CA 1
ATOM 1008 C C . ASN A 1 126 ? -0.886 0.036 12.991 1.00 95.69 126 ASN A C 1
ATOM 1010 O O . ASN A 1 126 ? -0.693 0.473 14.126 1.00 95.69 126 ASN A O 1
ATOM 1014 N N . PRO A 1 127 ? 0.126 -0.084 12.107 1.00 95.69 127 PRO A N 1
ATOM 1015 C CA . PRO A 1 127 ? 1.521 0.168 12.462 1.00 95.69 127 PRO A CA 1
ATOM 1016 C C . PRO A 1 127 ? 1.889 1.664 12.438 1.00 95.69 127 PRO A C 1
ATOM 1018 O O . PRO A 1 127 ? 3.049 2.020 12.645 1.00 95.69 127 PRO A O 1
ATOM 1021 N N . HIS A 1 128 ? 0.920 2.542 12.152 1.00 95.31 128 HIS A N 1
ATOM 1022 C CA . HIS A 1 128 ? 1.080 3.988 11.977 1.00 95.31 128 HIS A CA 1
ATOM 1023 C C . HIS A 1 128 ? 2.077 4.352 10.866 1.00 95.31 128 HIS A C 1
ATOM 1025 O O . HIS A 1 128 ? 2.901 5.258 10.995 1.00 95.31 128 HIS A O 1
ATOM 1031 N N . TRP A 1 129 ? 2.009 3.607 9.763 1.00 97.00 129 TRP A N 1
ATOM 1032 C CA . TRP A 1 129 ? 2.836 3.801 8.573 1.00 97.00 129 TRP A CA 1
ATOM 1033 C C . TRP A 1 129 ? 2.117 4.634 7.509 1.00 97.00 129 TRP A C 1
ATOM 1035 O O . TRP A 1 129 ? 0.930 4.936 7.627 1.00 97.00 129 TRP A O 1
ATOM 1045 N N . ILE A 1 130 ? 2.842 5.019 6.457 1.00 96.81 130 ILE A N 1
ATOM 1046 C CA . ILE A 1 130 ? 2.246 5.710 5.305 1.00 96.81 130 ILE A CA 1
ATOM 1047 C C . ILE A 1 130 ? 1.251 4.810 4.556 1.00 96.81 130 ILE A C 1
ATOM 1049 O O . ILE A 1 130 ? 1.414 3.590 4.574 1.00 96.81 130 ILE A O 1
ATOM 1053 N N . SER A 1 131 ? 0.280 5.391 3.832 1.00 97.25 131 SER A N 1
ATOM 1054 C CA . SER A 1 131 ? -0.795 4.628 3.163 1.00 97.25 131 SER A CA 1
ATOM 1055 C C . SER A 1 131 ? -0.286 3.498 2.254 1.00 97.25 131 SER A C 1
ATOM 1057 O O . SER A 1 131 ? -0.849 2.406 2.230 1.00 97.25 131 SER A O 1
ATOM 1059 N N . GLY A 1 132 ? 0.802 3.733 1.509 1.00 96.81 132 GLY A N 1
ATOM 1060 C CA . GLY A 1 132 ? 1.420 2.691 0.682 1.00 96.81 132 GLY A CA 1
ATOM 1061 C C . GLY A 1 132 ? 1.949 1.527 1.521 1.00 96.81 132 GLY A C 1
ATOM 1062 O O . GLY A 1 132 ? 1.741 0.366 1.187 1.00 96.81 132 GLY A O 1
ATOM 1063 N N . ASN A 1 133 ? 2.563 1.799 2.666 1.00 98.25 133 ASN A N 1
ATOM 1064 C CA . ASN A 1 133 ? 3.117 0.745 3.509 1.00 98.25 133 ASN A CA 1
ATOM 1065 C C . ASN A 1 133 ? 2.046 0.037 4.348 1.00 98.25 133 ASN A C 1
ATOM 1067 O O . ASN A 1 133 ? 2.170 -1.152 4.640 1.00 98.25 133 ASN A O 1
ATOM 1071 N N . THR A 1 134 ? 0.946 0.721 4.677 1.00 98.12 134 THR A N 1
ATOM 1072 C CA . THR A 1 134 ? -0.219 0.067 5.289 1.00 98.12 134 THR A CA 1
ATOM 1073 C C . THR A 1 134 ? -0.888 -0.928 4.340 1.00 98.12 134 THR A C 1
ATOM 1075 O O . THR A 1 134 ? -1.474 -1.900 4.813 1.00 98.12 134 THR A O 1
ATOM 1078 N N . ALA A 1 135 ? -0.757 -0.742 3.021 1.00 98.44 135 ALA A N 1
ATOM 1079 C CA . ALA A 1 135 ? -1.278 -1.676 2.025 1.00 98.44 135 ALA A CA 1
ATOM 1080 C C . ALA A 1 135 ? -0.594 -3.052 2.126 1.00 98.44 135 ALA A C 1
ATOM 1082 O O . ALA A 1 135 ? -1.273 -4.058 2.335 1.00 98.44 135 ALA A O 1
ATOM 1083 N N . PHE A 1 136 ? 0.744 -3.108 2.092 1.00 98.31 136 PHE A N 1
ATOM 1084 C CA . PHE A 1 136 ? 1.456 -4.384 2.244 1.00 98.31 136 PHE A CA 1
ATOM 1085 C C . PHE A 1 136 ? 1.391 -4.942 3.668 1.00 98.31 136 PHE A C 1
ATOM 1087 O O . PHE A 1 136 ? 1.380 -6.160 3.845 1.00 98.31 136 PHE A O 1
ATOM 1094 N N . TRP A 1 137 ? 1.295 -4.082 4.689 1.00 98.62 137 TRP A N 1
ATOM 1095 C CA . TRP A 1 137 ? 1.028 -4.520 6.061 1.00 98.62 137 TRP A CA 1
ATOM 1096 C C . TRP A 1 137 ? -0.268 -5.331 6.124 1.00 98.62 137 TRP A C 1
ATOM 1098 O O . TRP A 1 137 ? -0.281 -6.461 6.617 1.00 98.62 137 TRP A O 1
ATOM 1108 N N . THR A 1 138 ? -1.336 -4.760 5.570 1.00 98.69 138 THR A N 1
ATOM 1109 C CA . THR A 1 138 ? -2.682 -5.329 5.609 1.00 98.69 138 THR A CA 1
ATOM 1110 C C . THR A 1 138 ? -2.791 -6.568 4.726 1.00 98.69 138 THR A C 1
ATOM 1112 O O . THR A 1 138 ? -3.385 -7.550 5.155 1.00 98.69 138 THR A O 1
ATOM 1115 N N . ALA A 1 139 ? -2.115 -6.611 3.573 1.00 98.75 139 ALA A N 1
ATOM 1116 C CA . ALA A 1 139 ? -1.992 -7.840 2.785 1.00 98.75 139 ALA A CA 1
ATOM 1117 C C . ALA A 1 139 ? -1.356 -8.994 3.591 1.00 98.75 139 ALA A C 1
ATOM 1119 O O . ALA A 1 139 ? -1.804 -10.141 3.517 1.00 98.75 139 ALA A O 1
ATOM 1120 N N . GLY A 1 140 ? -0.353 -8.693 4.425 1.00 98.44 140 GLY A N 1
ATOM 1121 C CA . GLY A 1 140 ? 0.220 -9.660 5.364 1.00 98.44 140 GLY A CA 1
ATOM 1122 C C . GLY A 1 140 ? -0.748 -10.077 6.478 1.00 98.44 140 GLY A C 1
ATOM 1123 O O . GLY A 1 140 ? -0.746 -11.240 6.880 1.00 98.44 140 GLY A O 1
ATOM 1124 N N . VAL A 1 141 ? -1.599 -9.164 6.961 1.00 98.31 141 VAL A N 1
ATOM 1125 C CA . VAL A 1 141 ? -2.676 -9.482 7.917 1.00 98.31 141 VAL A CA 1
ATOM 1126 C C . VAL A 1 141 ? -3.717 -10.408 7.284 1.00 98.31 141 VAL A C 1
ATOM 1128 O O . VAL A 1 141 ? -4.038 -11.436 7.875 1.00 98.31 141 VAL A O 1
ATOM 1131 N N . HIS A 1 142 ? -4.163 -10.111 6.062 1.00 98.56 142 HIS A N 1
ATOM 1132 C CA . HIS A 1 142 ? -5.101 -10.945 5.301 1.00 98.56 142 HIS A CA 1
ATOM 1133 C C . HIS A 1 142 ? -4.531 -12.337 4.996 1.00 98.56 142 HIS A C 1
ATOM 1135 O O . HIS A 1 142 ? -5.278 -13.273 4.749 1.00 98.56 142 HIS A O 1
ATOM 1141 N N . GLY A 1 143 ? -3.207 -12.507 5.072 1.00 98.31 143 GLY A N 1
ATOM 1142 C CA . GLY A 1 143 ? -2.556 -13.813 5.016 1.00 98.31 143 GLY A CA 1
ATOM 1143 C C . GLY A 1 143 ? -1.933 -14.164 3.676 1.00 98.31 143 GLY A C 1
ATOM 1144 O O . GLY A 1 143 ? -1.583 -15.325 3.467 1.00 98.31 143 GLY A O 1
ATOM 1145 N N . HIS A 1 144 ? -1.711 -13.189 2.794 1.00 98.69 144 HIS A N 1
ATOM 1146 C CA . HIS A 1 144 ? -0.928 -13.432 1.586 1.00 98.69 144 HIS A CA 1
ATOM 1147 C C . HIS A 1 144 ? 0.499 -13.889 1.921 1.00 98.69 144 HIS A C 1
ATOM 1149 O O . HIS A 1 144 ? 1.088 -13.494 2.930 1.00 98.69 144 HIS A O 1
ATOM 1155 N N . ARG A 1 145 ? 1.052 -14.741 1.054 1.00 98.25 145 ARG A N 1
ATOM 1156 C CA . ARG A 1 145 ? 2.440 -15.234 1.130 1.00 98.25 145 ARG A CA 1
ATOM 1157 C C . ARG A 1 145 ? 3.339 -14.665 0.038 1.00 98.25 145 ARG A C 1
ATOM 1159 O O . ARG A 1 145 ? 4.551 -14.692 0.190 1.00 98.25 145 ARG A O 1
ATOM 1166 N N . ASN A 1 146 ? 2.749 -14.111 -1.018 1.00 98.62 146 ASN A N 1
ATOM 1167 C CA . ASN A 1 146 ? 3.456 -13.443 -2.104 1.00 98.62 146 ASN A CA 1
ATOM 1168 C C . ASN A 1 146 ? 2.884 -12.032 -2.253 1.00 98.62 146 ASN A C 1
ATOM 1170 O O . ASN A 1 146 ? 1.697 -11.876 -2.552 1.00 98.62 146 ASN A O 1
ATOM 1174 N N . ILE A 1 147 ? 3.719 -11.024 -2.009 1.00 98.88 147 ILE A N 1
ATOM 1175 C CA . ILE A 1 147 ? 3.361 -9.608 -2.101 1.00 98.88 147 ILE A CA 1
ATOM 1176 C C . ILE A 1 147 ? 4.244 -8.948 -3.158 1.00 98.88 147 ILE A C 1
ATOM 1178 O O . ILE A 1 147 ? 5.469 -8.946 -3.047 1.00 98.88 147 ILE A O 1
ATOM 1182 N N . TYR A 1 148 ? 3.609 -8.361 -4.165 1.00 98.88 148 TYR A N 1
ATOM 1183 C CA . TYR A 1 148 ? 4.249 -7.571 -5.208 1.00 98.88 148 TYR A CA 1
ATOM 1184 C C . TYR A 1 148 ? 4.062 -6.086 -4.904 1.00 98.88 148 TYR A C 1
ATOM 1186 O O . TYR A 1 148 ? 2.954 -5.643 -4.607 1.00 98.88 148 TYR A O 1
ATOM 1194 N N . LEU A 1 149 ? 5.150 -5.329 -4.973 1.00 98.81 149 LEU A N 1
ATOM 1195 C CA . LEU A 1 149 ? 5.209 -3.895 -4.723 1.00 98.81 149 LEU A CA 1
ATOM 1196 C C . LEU A 1 149 ? 5.403 -3.183 -6.062 1.00 98.81 149 LEU A C 1
ATOM 1198 O O . LEU A 1 149 ? 6.496 -3.191 -6.624 1.00 98.81 149 LEU A O 1
ATOM 1202 N N . ILE A 1 150 ? 4.325 -2.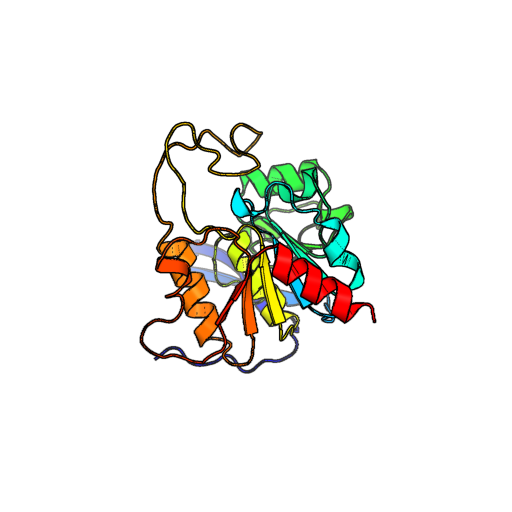591 -6.568 1.00 98.81 150 ILE A N 1
ATOM 1203 C CA . ILE A 1 150 ? 4.237 -1.921 -7.870 1.00 98.81 150 ILE A CA 1
ATOM 1204 C C . ILE A 1 150 ? 4.178 -0.410 -7.625 1.00 98.81 150 ILE A C 1
ATOM 1206 O O . ILE A 1 150 ? 3.305 0.051 -6.892 1.00 98.81 150 ILE A O 1
ATOM 1210 N N . GLY A 1 151 ? 5.092 0.382 -8.193 1.00 98.19 151 GLY A N 1
ATOM 1211 C CA . GLY A 1 151 ? 5.146 1.832 -7.936 1.00 98.19 151 GLY A CA 1
ATOM 1212 C C . GLY A 1 151 ? 5.666 2.206 -6.537 1.00 98.19 151 GLY A C 1
ATOM 1213 O O . GLY A 1 151 ? 5.237 3.218 -5.972 1.00 98.19 151 GLY A O 1
ATOM 1214 N N . TYR A 1 152 ? 6.531 1.370 -5.947 1.00 98.00 152 TYR A N 1
ATOM 1215 C CA . TYR A 1 152 ? 7.185 1.596 -4.648 1.00 98.00 152 TYR A CA 1
ATOM 1216 C C . TYR A 1 152 ? 8.626 2.062 -4.841 1.00 98.00 152 TYR A C 1
ATOM 1218 O O . TYR A 1 152 ? 9.579 1.313 -4.632 1.00 98.00 152 TYR A O 1
ATOM 1226 N N . ASP A 1 153 ? 8.772 3.329 -5.210 1.00 97.06 153 ASP A N 1
ATOM 1227 C CA . ASP A 1 153 ? 10.083 3.863 -5.582 1.00 97.06 153 ASP A CA 1
ATOM 1228 C C . ASP A 1 153 ? 10.911 4.254 -4.365 1.00 97.06 153 ASP A C 1
ATOM 1230 O O . ASP A 1 153 ? 12.130 4.210 -4.413 1.00 97.06 153 ASP A O 1
ATOM 1234 N N . PHE A 1 154 ? 10.270 4.587 -3.240 1.00 96.44 154 PHE A N 1
ATOM 1235 C CA . PHE A 1 154 ? 10.927 5.082 -2.021 1.00 96.44 154 PHE A CA 1
ATOM 1236 C C . PHE A 1 154 ? 11.839 6.296 -2.252 1.00 96.44 154 PHE A C 1
ATOM 1238 O O . PHE A 1 154 ? 12.749 6.532 -1.459 1.00 96.44 154 PHE A O 1
ATOM 1245 N N . ARG A 1 155 ? 11.583 7.089 -3.295 1.00 95.38 155 ARG A N 1
ATOM 1246 C CA . ARG A 1 155 ? 12.296 8.338 -3.555 1.00 95.38 155 ARG A CA 1
ATOM 1247 C C . ARG A 1 155 ? 11.461 9.331 -4.352 1.00 95.38 155 ARG A C 1
ATOM 1249 O O . ARG A 1 155 ? 10.437 8.967 -4.928 1.00 95.38 155 ARG A O 1
ATOM 1256 N N . GLU A 1 156 ? 11.964 10.552 -4.412 1.00 94.31 156 GLU A N 1
ATOM 1257 C CA . GLU A 1 156 ? 11.756 11.477 -5.525 1.00 94.31 156 GLU A CA 1
ATOM 1258 C C . GLU A 1 156 ? 12.976 11.390 -6.473 1.00 94.31 156 GLU A C 1
ATOM 1260 O O . GLU A 1 156 ? 14.049 10.929 -6.080 1.00 94.31 156 GLU A O 1
ATOM 1265 N N . TYR A 1 157 ? 12.783 11.752 -7.733 1.00 93.38 157 TYR A N 1
ATOM 1266 C CA . TYR A 1 157 ? 13.723 11.714 -8.852 1.00 93.38 157 TYR A CA 1
ATOM 1267 C C . TYR A 1 157 ? 14.290 13.096 -9.218 1.00 93.38 157 TYR A C 1
ATOM 1269 O O . TYR A 1 157 ? 15.194 13.165 -10.044 1.00 93.38 157 TYR A O 1
ATOM 1277 N N . GLY A 1 158 ? 13.799 14.183 -8.613 1.00 92.75 158 GLY A N 1
ATOM 1278 C CA . GLY A 1 158 ? 14.338 15.533 -8.794 1.00 92.75 158 GLY A CA 1
ATOM 1279 C C . GLY A 1 158 ? 13.357 16.542 -9.389 1.00 92.75 158 GLY A C 1
ATOM 1280 O O . GLY A 1 158 ? 12.200 16.245 -9.694 1.00 92.75 158 GLY A O 1
ATOM 1281 N N . ALA A 1 159 ? 13.828 17.779 -9.534 1.00 91.88 159 ALA A N 1
ATOM 1282 C CA . ALA A 1 159 ? 13.073 18.866 -10.149 1.00 91.88 159 ALA A CA 1
ATOM 1283 C C . ALA A 1 159 ? 12.886 18.628 -11.655 1.00 91.88 159 ALA A C 1
ATOM 1285 O O . ALA A 1 159 ? 13.834 18.275 -12.352 1.00 91.88 159 ALA A O 1
ATOM 1286 N N . GLY A 1 160 ? 11.668 18.848 -12.158 1.00 88.62 160 GLY A N 1
ATOM 1287 C CA . GLY A 1 160 ? 11.312 18.591 -13.561 1.00 88.62 160 GLY A CA 1
ATOM 1288 C C . GLY A 1 160 ? 11.051 17.117 -13.896 1.00 88.62 160 GLY A C 1
ATOM 1289 O O . GLY A 1 160 ? 10.590 16.820 -14.996 1.00 88.62 160 GLY A O 1
ATOM 1290 N N . GLU A 1 161 ? 11.282 16.211 -12.945 1.00 93.00 161 GLU A N 1
ATOM 1291 C CA . GLU A 1 161 ? 10.974 14.790 -13.071 1.00 93.00 161 GLU A CA 1
ATOM 1292 C C . GLU A 1 161 ? 9.572 14.470 -12.542 1.00 93.00 161 GLU A C 1
ATOM 1294 O O . GLU A 1 161 ? 9.003 15.179 -11.706 1.00 93.00 161 GLU A O 1
ATOM 1299 N N . LEU A 1 162 ? 9.002 13.357 -13.006 1.00 92.00 162 LEU A N 1
ATOM 1300 C CA . LEU A 1 162 ? 7.744 12.852 -12.465 1.00 92.00 162 LEU A CA 1
ATOM 1301 C C . LEU A 1 162 ? 8.014 12.123 -11.147 1.00 92.00 162 LEU A C 1
ATOM 1303 O O . LEU A 1 162 ? 8.430 10.972 -11.158 1.00 92.00 162 LEU A O 1
ATOM 1307 N N . ASN A 1 163 ? 7.727 12.753 -10.010 1.00 93.50 163 ASN A N 1
ATOM 1308 C CA . ASN A 1 163 ? 8.003 12.178 -8.685 1.00 93.50 163 ASN A CA 1
ATOM 1309 C C . ASN A 1 163 ? 6.839 11.362 -8.112 1.00 93.50 163 ASN A C 1
ATOM 1311 O O . ASN A 1 163 ? 7.000 10.527 -7.221 1.00 93.50 163 ASN A O 1
ATOM 1315 N N . ASN A 1 164 ? 5.634 11.621 -8.610 1.00 95.50 164 ASN A N 1
ATOM 1316 C CA . ASN A 1 164 ? 4.418 10.909 -8.259 1.00 95.50 164 ASN A CA 1
ATOM 1317 C C . ASN A 1 164 ? 3.469 10.951 -9.454 1.00 95.50 164 ASN A C 1
ATOM 1319 O O . ASN A 1 164 ? 3.315 12.005 -10.062 1.00 95.50 164 ASN A O 1
ATOM 1323 N N . ILE A 1 165 ? 2.777 9.853 -9.753 1.00 96.44 165 ILE A N 1
ATOM 1324 C CA . ILE A 1 165 ? 1.831 9.799 -10.884 1.00 96.44 165 ILE A CA 1
ATOM 1325 C C . ILE A 1 165 ? 0.715 10.848 -10.759 1.00 96.44 165 ILE A C 1
ATOM 1327 O O . ILE A 1 165 ? 0.192 11.310 -11.768 1.00 96.44 165 ILE A O 1
ATOM 1331 N N . TYR A 1 166 ? 0.383 11.258 -9.532 1.00 96.00 166 TYR A N 1
ATOM 1332 C CA . TYR A 1 166 ? -0.650 12.255 -9.252 1.00 96.00 166 TYR A CA 1
ATOM 1333 C C . TYR A 1 166 ? -0.096 13.634 -8.897 1.00 96.00 166 TYR A C 1
ATOM 1335 O O . TYR A 1 166 ? -0.854 14.452 -8.379 1.00 96.00 166 TYR A O 1
ATOM 1343 N N . GLN A 1 167 ? 1.196 13.895 -9.110 1.00 94.19 167 GLN A N 1
ATOM 1344 C CA . GLN A 1 167 ? 1.778 15.221 -8.895 1.00 94.19 167 GLN A CA 1
ATOM 1345 C C . GLN A 1 167 ? 0.956 16.299 -9.626 1.00 94.19 167 GLN A C 1
ATOM 1347 O O . GLN A 1 167 ? 0.437 16.062 -10.714 1.00 94.19 167 GLN A O 1
ATOM 1352 N N . ASP A 1 168 ? 0.789 17.452 -8.978 1.00 92.56 168 ASP A N 1
ATOM 1353 C CA . ASP A 1 168 ? 0.013 18.606 -9.460 1.00 92.56 168 ASP A CA 1
ATOM 1354 C C . ASP A 1 168 ? -1.504 18.369 -9.604 1.00 92.56 168 ASP A C 1
ATOM 1356 O O . ASP A 1 168 ? -2.217 19.117 -10.274 1.00 92.56 168 ASP A O 1
ATOM 1360 N N . THR A 1 169 ? -2.041 17.359 -8.912 1.00 94.00 169 THR A N 1
ATOM 1361 C CA . THR A 1 169 ? -3.489 17.107 -8.804 1.00 94.00 169 THR A CA 1
ATOM 1362 C C . THR A 1 169 ? -4.012 17.424 -7.391 1.00 94.00 169 THR A C 1
ATOM 1364 O O . THR A 1 169 ? -3.230 17.604 -6.454 1.00 94.00 169 THR A O 1
ATOM 1367 N N . PRO A 1 170 ? -5.338 17.477 -7.146 1.00 92.81 170 PRO A N 1
ATOM 1368 C CA . PRO A 1 170 ? -5.864 17.752 -5.808 1.00 92.81 170 PRO A CA 1
ATOM 1369 C C . PRO A 1 170 ? -5.293 16.816 -4.729 1.00 92.81 170 PRO A C 1
ATOM 1371 O O . PRO A 1 170 ? -5.296 15.592 -4.891 1.00 92.81 170 PRO A O 1
ATOM 1374 N N . ASN A 1 171 ? -4.848 17.405 -3.610 1.00 92.75 171 ASN A N 1
ATOM 1375 C CA . ASN A 1 171 ? -4.127 16.765 -2.493 1.00 92.75 171 ASN A CA 1
ATOM 1376 C C . ASN A 1 171 ? -2.721 16.218 -2.821 1.00 92.75 171 ASN A C 1
ATOM 1378 O O . ASN A 1 171 ? -2.105 15.576 -1.972 1.00 92.75 171 ASN A O 1
ATOM 1382 N N . TYR A 1 172 ? -2.193 16.523 -4.004 1.00 92.06 172 TYR A N 1
ATOM 1383 C CA . TYR A 1 172 ? -0.844 16.186 -4.442 1.00 92.06 172 TYR A CA 1
ATOM 1384 C C . TYR A 1 172 ? -0.179 17.429 -5.021 1.00 92.06 172 TYR A C 1
ATOM 1386 O O . TYR A 1 172 ? -0.330 17.749 -6.193 1.00 92.06 172 TYR A O 1
ATOM 1394 N N . GLY A 1 173 ? 0.533 18.153 -4.160 1.00 87.69 173 GLY A N 1
ATOM 1395 C CA . GLY A 1 173 ? 1.283 19.330 -4.582 1.00 87.69 173 GLY A CA 1
ATOM 1396 C C . GLY A 1 173 ? 2.501 18.986 -5.435 1.00 87.69 173 GLY A C 1
ATOM 1397 O O . GLY A 1 173 ? 2.839 17.814 -5.629 1.00 87.69 173 GLY A O 1
ATOM 1398 N N . GLU A 1 174 ? 3.160 20.050 -5.869 1.00 89.44 174 GLU A N 1
ATOM 1399 C CA . GLU A 1 174 ? 4.429 20.019 -6.584 1.00 89.44 174 GLU A CA 1
ATOM 1400 C C . GLU A 1 174 ? 5.494 19.218 -5.815 1.00 89.44 174 GLU A C 1
ATOM 1402 O O . GLU A 1 174 ? 5.540 19.216 -4.577 1.00 89.44 174 GLU A O 1
ATOM 1407 N N . ARG A 1 175 ? 6.351 18.519 -6.562 1.00 88.31 175 ARG A N 1
ATOM 1408 C CA . ARG A 1 175 ? 7.439 17.684 -6.046 1.00 88.31 175 ARG A CA 1
ATOM 1409 C C . ARG A 1 175 ? 8.681 17.941 -6.882 1.00 88.31 175 ARG A C 1
ATOM 1411 O O . ARG A 1 175 ? 8.637 17.778 -8.097 1.00 88.31 175 ARG A O 1
ATOM 1418 N N . ASN A 1 176 ? 9.765 18.322 -6.218 1.00 90.25 176 ASN A N 1
ATOM 1419 C CA . ASN A 1 176 ? 11.023 18.705 -6.858 1.00 90.25 176 ASN A CA 1
ATOM 1420 C C . ASN A 1 176 ? 12.251 18.173 -6.106 1.00 90.25 176 ASN A C 1
ATOM 1422 O O . ASN A 1 176 ? 13.376 18.542 -6.445 1.00 90.25 176 ASN A O 1
ATOM 1426 N N . ALA A 1 177 ? 12.066 17.387 -5.041 1.00 88.00 177 ALA A N 1
ATOM 1427 C CA . ALA A 1 177 ? 13.201 16.893 -4.280 1.00 88.00 177 ALA A CA 1
ATOM 1428 C C . ALA A 1 177 ? 13.842 15.705 -5.005 1.00 88.00 177 ALA A C 1
ATOM 1430 O O . ALA A 1 177 ? 13.242 15.079 -5.870 1.00 88.00 177 ALA A O 1
ATOM 1431 N N . ASP A 1 178 ? 15.064 15.368 -4.609 1.00 89.94 178 ASP A N 1
ATOM 1432 C CA . ASP A 1 178 ? 15.743 14.127 -5.007 1.00 89.94 178 ASP A CA 1
ATOM 1433 C C . ASP A 1 178 ? 15.970 13.235 -3.771 1.00 89.94 178 ASP A C 1
ATOM 1435 O O . ASP A 1 178 ? 17.033 12.676 -3.516 1.00 89.94 178 ASP A O 1
ATOM 1439 N N . THR A 1 179 ? 14.976 13.230 -2.879 1.00 92.56 179 THR A N 1
ATOM 1440 C CA . THR A 1 179 ? 15.081 12.609 -1.556 1.00 92.56 179 THR A CA 1
ATOM 1441 C C . THR A 1 179 ? 14.763 11.127 -1.627 1.00 92.56 179 THR A C 1
ATOM 1443 O O . THR A 1 179 ? 13.691 10.748 -2.090 1.00 92.56 179 THR A O 1
ATOM 1446 N N . ILE A 1 180 ? 15.636 10.295 -1.061 1.00 93.12 180 ILE A N 1
ATOM 1447 C CA . ILE A 1 180 ? 15.290 8.921 -0.692 1.00 93.12 180 ILE A CA 1
ATOM 1448 C C . ILE A 1 180 ? 14.467 8.967 0.598 1.00 93.12 180 ILE A C 1
ATOM 1450 O O . ILE A 1 180 ? 14.872 9.537 1.611 1.00 93.12 180 ILE A O 1
ATOM 1454 N N . PHE A 1 181 ? 13.293 8.348 0.581 1.00 95.00 181 PHE A N 1
ATOM 1455 C CA . PHE A 1 181 ? 12.388 8.298 1.721 1.00 95.00 181 PHE A CA 1
ATOM 1456 C C . PHE A 1 181 ? 12.810 7.216 2.721 1.00 95.00 181 PHE A C 1
ATOM 1458 O O . PHE A 1 181 ? 12.113 6.215 2.909 1.00 95.00 181 PHE A O 1
ATOM 1465 N N . ASP A 1 182 ? 13.932 7.432 3.411 1.00 93.56 182 ASP A N 1
ATOM 1466 C CA . ASP A 1 182 ? 14.517 6.471 4.358 1.00 93.56 182 ASP A CA 1
ATOM 1467 C C . ASP A 1 182 ? 13.525 5.971 5.411 1.00 93.56 182 ASP A C 1
ATOM 1469 O O . ASP A 1 182 ? 13.526 4.792 5.768 1.00 93.56 182 ASP A O 1
ATOM 1473 N N . GLY A 1 183 ? 12.628 6.838 5.889 1.00 95.88 183 GLY A N 1
ATOM 1474 C CA . GLY A 1 183 ? 11.575 6.450 6.828 1.00 95.88 183 GLY A CA 1
ATOM 1475 C C . GLY A 1 183 ? 10.608 5.416 6.243 1.00 95.88 183 GLY A C 1
ATOM 1476 O O . GLY A 1 183 ? 10.241 4.457 6.922 1.00 95.88 183 GLY A O 1
ATOM 1477 N N . TRP A 1 184 ? 10.222 5.573 4.977 1.00 96.06 184 TRP A N 1
ATOM 1478 C CA . TRP A 1 184 ? 9.303 4.663 4.288 1.00 96.06 184 TRP A CA 1
ATOM 1479 C C . TRP A 1 184 ? 10.009 3.362 3.918 1.00 96.06 184 TRP A C 1
ATOM 1481 O O . TRP A 1 184 ? 9.450 2.281 4.108 1.00 96.06 184 TRP A O 1
ATOM 1491 N N . LEU A 1 185 ? 11.263 3.454 3.471 1.00 96.56 185 LEU A N 1
ATOM 1492 C CA . LEU A 1 185 ? 12.091 2.288 3.191 1.00 96.56 185 LEU A CA 1
ATOM 1493 C C . LEU A 1 185 ? 12.341 1.481 4.472 1.00 96.56 185 LEU A C 1
ATOM 1495 O O . LEU A 1 185 ? 12.179 0.264 4.481 1.00 96.56 185 LEU A O 1
ATOM 1499 N N . LYS A 1 186 ? 12.643 2.138 5.598 1.00 95.56 186 LYS A N 1
ATOM 1500 C CA . LYS A 1 186 ? 12.825 1.486 6.904 1.00 95.56 186 LYS A CA 1
ATOM 1501 C C . LYS A 1 186 ? 11.588 0.702 7.348 1.00 95.56 186 LYS A C 1
ATOM 1503 O O . LYS A 1 186 ? 11.737 -0.404 7.862 1.00 95.56 186 LYS A O 1
ATOM 1508 N N . GLN A 1 187 ? 10.383 1.231 7.135 1.00 96.75 187 GLN A N 1
ATOM 1509 C CA . GLN A 1 187 ? 9.136 0.510 7.425 1.00 96.75 187 GLN A CA 1
ATOM 1510 C C . GLN A 1 187 ? 9.024 -0.778 6.598 1.00 96.75 187 GLN A C 1
ATOM 1512 O O . GLN A 1 187 ? 8.728 -1.838 7.148 1.00 96.75 187 GLN A O 1
ATOM 1517 N N . PHE A 1 188 ? 9.342 -0.720 5.302 1.00 97.56 188 PHE A N 1
ATOM 1518 C CA . PHE A 1 188 ? 9.372 -1.917 4.463 1.00 97.56 188 PHE A CA 1
ATOM 1519 C C . PHE A 1 188 ? 10.433 -2.928 4.938 1.00 97.56 188 PHE A C 1
ATOM 1521 O O . PHE A 1 188 ? 10.138 -4.109 5.113 1.00 97.56 188 PHE A O 1
ATOM 1528 N N . ARG A 1 189 ? 11.637 -2.460 5.286 1.00 96.19 189 ARG A N 1
ATOM 1529 C CA . ARG A 1 189 ? 12.701 -3.296 5.875 1.00 96.19 189 ARG A CA 1
ATOM 1530 C C . ARG A 1 189 ? 12.294 -3.957 7.193 1.00 96.19 189 ARG A C 1
ATOM 1532 O O . ARG A 1 189 ? 12.715 -5.076 7.478 1.00 96.19 189 ARG A O 1
ATOM 1539 N N . HIS A 1 190 ? 11.483 -3.287 8.010 1.00 95.81 190 HIS A N 1
ATOM 1540 C CA . HIS A 1 190 ? 10.906 -3.898 9.206 1.00 95.81 190 HIS A CA 1
ATOM 1541 C C . HIS A 1 190 ? 9.898 -4.986 8.837 1.00 95.81 190 HIS A C 1
ATOM 1543 O O . HIS A 1 190 ? 9.954 -6.067 9.413 1.00 95.81 190 HIS A O 1
ATOM 1549 N N . MET A 1 191 ? 9.019 -4.732 7.865 1.00 96.44 191 MET A N 1
ATOM 1550 C CA . MET A 1 191 ? 8.014 -5.697 7.414 1.00 96.44 191 MET A CA 1
ATOM 1551 C C . MET A 1 191 ? 8.637 -7.018 6.944 1.00 96.44 191 MET A C 1
ATOM 1553 O O . MET A 1 191 ? 8.158 -8.083 7.330 1.00 96.44 191 MET A O 1
ATOM 1557 N N . ILE A 1 192 ? 9.740 -6.944 6.194 1.00 97.19 192 ILE A N 1
ATOM 1558 C CA . ILE A 1 192 ? 10.509 -8.112 5.739 1.00 97.19 192 ILE A CA 1
ATOM 1559 C C . ILE A 1 192 ? 10.886 -9.031 6.915 1.00 97.19 192 ILE A C 1
ATOM 1561 O O . ILE A 1 192 ? 10.715 -10.246 6.839 1.00 97.19 192 ILE A O 1
ATOM 1565 N N . LYS A 1 193 ? 11.338 -8.439 8.028 1.00 96.25 193 LYS A N 1
ATOM 1566 C CA . LYS A 1 193 ? 11.765 -9.157 9.242 1.00 96.25 193 LYS A CA 1
ATOM 1567 C C . LYS A 1 193 ? 10.603 -9.588 10.129 1.00 96.25 193 LYS A C 1
ATOM 1569 O O . LYS A 1 193 ? 10.660 -10.646 10.741 1.00 96.25 193 LYS A O 1
ATOM 1574 N N . LEU A 1 194 ? 9.552 -8.774 10.200 1.00 96.75 194 LEU A N 1
ATOM 1575 C CA . LEU A 1 194 ? 8.337 -9.091 10.948 1.00 96.75 194 LEU A CA 1
ATOM 1576 C C . LEU A 1 194 ? 7.594 -10.279 10.329 1.00 96.75 194 LEU A C 1
ATOM 1578 O O . LEU A 1 194 ? 6.878 -10.978 11.036 1.00 96.75 194 LEU A O 1
ATOM 1582 N N . ARG A 1 195 ? 7.730 -10.520 9.020 1.00 97.25 195 ARG A N 1
ATOM 1583 C CA . ARG A 1 195 ? 7.022 -11.598 8.318 1.00 97.25 195 ARG A CA 1
ATOM 1584 C C . ARG A 1 195 ? 7.964 -12.381 7.398 1.00 97.25 195 ARG A C 1
ATOM 1586 O O . ARG A 1 195 ? 7.818 -12.308 6.179 1.00 97.25 195 ARG A O 1
ATOM 1593 N N . PRO A 1 196 ? 8.891 -13.176 7.964 1.00 96.69 196 PRO A N 1
ATOM 1594 C CA . PRO A 1 196 ? 9.881 -13.927 7.185 1.00 96.69 196 PRO A CA 1
ATOM 1595 C C . PRO A 1 196 ? 9.254 -14.988 6.262 1.00 96.69 196 PRO A C 1
ATOM 1597 O O . PRO A 1 196 ? 9.887 -15.436 5.318 1.00 96.69 196 PRO A O 1
ATOM 1600 N N . TYR A 1 197 ? 7.997 -15.375 6.505 1.00 97.31 197 TYR A N 1
ATOM 1601 C CA . TYR A 1 197 ? 7.224 -16.323 5.692 1.00 97.31 197 TYR A CA 1
ATOM 1602 C C . TYR A 1 197 ? 6.528 -15.690 4.473 1.00 97.31 197 TYR A C 1
ATOM 1604 O O . TYR A 1 197 ? 5.772 -16.376 3.785 1.00 97.31 197 TYR A O 1
ATOM 1612 N N . ILE A 1 198 ? 6.704 -14.388 4.234 1.00 98.56 198 ILE A N 1
ATOM 1613 C CA . ILE A 1 198 ? 6.173 -13.697 3.055 1.00 98.56 198 ILE A CA 1
ATOM 1614 C C . ILE A 1 198 ? 7.319 -13.388 2.101 1.00 98.56 198 ILE A C 1
ATOM 1616 O O . ILE A 1 198 ? 8.323 -12.812 2.513 1.00 98.56 198 ILE A O 1
ATOM 1620 N N . ASN A 1 199 ? 7.119 -13.704 0.823 1.00 98.69 199 ASN A N 1
ATOM 1621 C CA . ASN A 1 199 ? 7.977 -13.277 -0.270 1.00 98.69 199 ASN A CA 1
ATOM 1622 C C . ASN A 1 199 ? 7.544 -11.894 -0.763 1.00 98.69 199 ASN A C 1
ATOM 1624 O O . ASN A 1 199 ? 6.406 -11.713 -1.208 1.00 98.69 199 ASN A O 1
ATOM 1628 N N . PHE A 1 200 ? 8.463 -10.934 -0.729 1.00 98.69 200 PHE A N 1
ATOM 1629 C CA . PHE A 1 200 ? 8.266 -9.584 -1.242 1.00 98.69 200 PHE A CA 1
ATOM 1630 C C . PHE A 1 200 ? 8.986 -9.416 -2.579 1.00 98.69 200 PHE A C 1
ATOM 1632 O O . PHE A 1 200 ? 10.183 -9.671 -2.697 1.00 98.69 200 PHE A O 1
ATOM 1639 N N . THR A 1 201 ? 8.261 -8.968 -3.597 1.00 98.75 201 THR A N 1
ATOM 1640 C CA . THR A 1 201 ? 8.808 -8.706 -4.931 1.00 98.75 201 THR A CA 1
ATOM 1641 C C . THR A 1 201 ? 8.598 -7.243 -5.287 1.00 98.75 201 THR A C 1
ATOM 1643 O O . THR A 1 201 ? 7.460 -6.818 -5.454 1.00 98.75 201 THR A O 1
ATOM 1646 N N . VAL A 1 202 ? 9.671 -6.462 -5.395 1.00 98.69 202 VAL A N 1
ATOM 1647 C CA . VAL A 1 202 ? 9.602 -5.085 -5.908 1.00 98.69 202 VAL A CA 1
ATOM 1648 C C . VAL A 1 202 ? 9.637 -5.124 -7.430 1.00 98.69 202 VAL A C 1
ATOM 1650 O O . VAL A 1 202 ? 10.469 -5.822 -8.004 1.00 98.69 202 VAL A O 1
ATOM 1653 N N . VAL A 1 203 ? 8.729 -4.397 -8.078 1.00 98.69 203 VAL A N 1
ATOM 1654 C CA . VAL A 1 203 ? 8.627 -4.345 -9.540 1.00 98.69 203 VAL A CA 1
ATOM 1655 C C . VAL A 1 203 ? 9.138 -2.994 -10.026 1.00 98.69 203 VAL A C 1
ATOM 1657 O O . VAL A 1 203 ? 8.548 -1.961 -9.708 1.00 98.69 203 VAL A O 1
ATOM 1660 N N . HIS A 1 204 ? 10.259 -2.998 -10.746 1.00 98.44 204 HIS A N 1
ATOM 1661 C CA . HIS A 1 204 ? 10.935 -1.787 -11.201 1.00 98.44 204 HIS A CA 1
ATOM 1662 C C . HIS A 1 204 ? 11.860 -2.104 -12.391 1.00 98.44 204 HIS A C 1
ATOM 1664 O O . HIS A 1 204 ? 12.724 -2.967 -12.274 1.00 98.44 204 HIS A O 1
ATOM 1670 N N . ASP A 1 205 ? 11.730 -1.388 -13.515 1.00 98.06 205 ASP A N 1
ATOM 1671 C CA . ASP A 1 205 ? 12.525 -1.671 -14.730 1.00 98.06 205 ASP A CA 1
ATOM 1672 C C . ASP A 1 205 ? 13.983 -1.197 -14.640 1.00 98.06 205 ASP A C 1
ATOM 1674 O O . ASP A 1 205 ? 14.878 -1.838 -15.180 1.00 98.06 205 ASP A O 1
ATOM 1678 N N . ASN A 1 206 ? 14.234 -0.086 -13.941 1.00 96.06 206 ASN A N 1
ATOM 1679 C CA . ASN A 1 206 ? 15.583 0.451 -13.712 1.00 96.06 206 ASN A CA 1
ATOM 1680 C C . ASN A 1 206 ? 15.835 0.767 -12.221 1.00 96.06 206 ASN A C 1
ATOM 1682 O O . ASN A 1 206 ? 15.846 1.941 -11.839 1.00 96.06 206 ASN A O 1
ATOM 1686 N N . PRO A 1 207 ? 15.879 -0.253 -11.344 1.00 96.12 207 PRO A N 1
ATOM 1687 C CA . PRO A 1 207 ? 15.905 -0.051 -9.897 1.00 96.12 207 PRO A CA 1
ATOM 1688 C C . PRO A 1 207 ? 17.170 0.697 -9.447 1.00 96.12 207 PRO A C 1
ATOM 1690 O O . PRO A 1 207 ? 18.274 0.312 -9.829 1.00 96.12 207 PRO A O 1
ATOM 1693 N N . PRO A 1 208 ? 17.058 1.738 -8.600 1.00 93.94 208 PRO A N 1
ATOM 1694 C CA . PRO A 1 208 ? 18.228 2.312 -7.944 1.00 93.94 208 PRO A CA 1
ATOM 1695 C C . PRO A 1 208 ? 18.893 1.298 -7.002 1.00 93.94 208 PRO A C 1
ATOM 1697 O O . PRO A 1 208 ? 18.237 0.407 -6.459 1.00 93.94 208 PRO A O 1
ATOM 1700 N N . GLU A 1 209 ? 20.192 1.487 -6.747 1.00 94.00 209 GLU A N 1
ATOM 1701 C CA . GLU A 1 209 ? 21.051 0.550 -6.004 1.00 94.00 209 GLU A CA 1
ATOM 1702 C C . GLU A 1 209 ? 20.445 0.076 -4.671 1.00 94.00 209 GLU A C 1
ATOM 1704 O O . GLU A 1 209 ? 20.474 -1.111 -4.348 1.00 94.00 209 GLU A O 1
ATOM 1709 N N . TYR A 1 210 ? 19.805 0.967 -3.906 1.00 93.38 210 TYR A N 1
ATOM 1710 C CA . TYR A 1 210 ? 19.231 0.605 -2.606 1.00 93.38 210 TYR A CA 1
ATOM 1711 C C . TYR A 1 210 ? 18.094 -0.429 -2.684 1.00 93.38 210 TYR A C 1
ATOM 1713 O O . TYR A 1 210 ? 17.836 -1.105 -1.684 1.00 93.38 210 TYR A O 1
ATOM 1721 N N . LEU A 1 211 ? 17.422 -0.584 -3.833 1.00 95.50 211 LEU A N 1
ATOM 1722 C CA . LEU A 1 211 ? 16.409 -1.629 -4.032 1.00 95.50 211 LEU A CA 1
ATOM 1723 C C . LEU A 1 211 ? 17.032 -3.017 -4.216 1.00 95.50 211 LEU A C 1
ATOM 1725 O O . LEU A 1 211 ? 16.354 -4.015 -3.987 1.00 95.50 211 LEU A O 1
ATOM 1729 N N . HIS A 1 212 ? 18.322 -3.108 -4.540 1.00 93.88 212 HIS A N 1
ATOM 1730 C CA . HIS A 1 212 ? 19.065 -4.370 -4.496 1.00 93.88 212 HIS A CA 1
ATOM 1731 C C . HIS A 1 212 ? 19.538 -4.723 -3.076 1.00 93.88 212 HIS A C 1
ATOM 1733 O O . HIS A 1 212 ? 19.900 -5.865 -2.804 1.00 93.88 212 HIS A O 1
ATOM 1739 N N . HIS A 1 213 ? 19.465 -3.770 -2.141 1.00 93.12 213 HIS A N 1
ATOM 1740 C CA . HIS A 1 213 ? 19.917 -3.909 -0.754 1.00 93.12 213 HIS A CA 1
ATOM 1741 C C . HIS A 1 213 ? 18.775 -3.655 0.242 1.00 93.12 213 HIS A C 1
ATOM 1743 O O . HIS A 1 213 ? 18.870 -2.859 1.186 1.00 93.12 213 HIS A O 1
ATOM 1749 N N . LEU A 1 214 ? 17.647 -4.333 0.022 1.00 93.06 214 LEU A N 1
ATOM 1750 C CA . LEU A 1 214 ? 16.466 -4.216 0.880 1.00 93.06 214 LEU A CA 1
ATOM 1751 C C . LEU A 1 214 ? 16.708 -4.834 2.257 1.00 93.06 214 LEU A C 1
ATOM 1753 O O . LEU A 1 214 ? 16.282 -4.275 3.264 1.00 93.06 214 LEU A O 1
ATOM 1757 N N . GLN A 1 215 ? 17.434 -5.942 2.334 1.00 90.75 215 GLN A N 1
ATOM 1758 C CA . GLN A 1 215 ? 17.696 -6.608 3.602 1.00 90.75 215 GLN A CA 1
ATOM 1759 C C . GLN A 1 215 ? 18.938 -6.040 4.284 1.00 90.75 215 GLN A C 1
ATOM 1761 O O . GLN A 1 215 ? 20.015 -5.963 3.701 1.00 90.75 215 GLN A O 1
ATOM 1766 N N . THR A 1 216 ? 18.782 -5.623 5.540 1.00 84.19 216 THR A N 1
ATOM 1767 C CA . THR A 1 216 ? 19.871 -5.054 6.342 1.00 84.19 216 THR A CA 1
ATOM 1768 C C . THR A 1 216 ? 20.131 -5.911 7.574 1.00 84.19 216 THR A C 1
ATOM 1770 O O . THR A 1 216 ? 19.204 -6.257 8.308 1.00 84.19 216 THR A O 1
ATOM 1773 N N . GLY A 1 217 ? 21.394 -6.249 7.832 1.00 85.25 217 GLY A N 1
ATOM 1774 C CA . GLY A 1 217 ? 21.840 -7.005 9.011 1.00 85.25 217 GLY A CA 1
ATOM 1775 C C . GLY A 1 217 ? 21.552 -8.513 8.996 1.00 85.25 217 GLY A C 1
ATOM 1776 O O . GLY A 1 217 ? 22.344 -9.275 9.536 1.00 85.25 217 GLY A O 1
ATOM 1777 N N . THR A 1 218 ? 20.462 -8.967 8.377 1.00 86.69 218 THR A N 1
ATOM 1778 C CA . THR A 1 218 ? 20.152 -10.394 8.197 1.00 86.69 218 THR A CA 1
ATOM 1779 C C . THR A 1 218 ? 19.485 -10.578 6.848 1.00 86.69 218 THR A C 1
ATOM 1781 O O . THR A 1 218 ? 18.540 -9.848 6.551 1.00 86.69 218 THR A O 1
ATOM 1784 N N . ASP A 1 219 ? 19.984 -11.533 6.068 1.00 92.31 219 ASP A N 1
ATOM 1785 C CA . ASP A 1 219 ? 19.367 -11.964 4.821 1.00 92.31 219 ASP A CA 1
ATOM 1786 C C . ASP A 1 219 ? 18.475 -13.186 5.080 1.00 92.31 219 ASP A C 1
ATOM 1788 O O . ASP A 1 219 ? 18.932 -14.234 5.530 1.00 92.31 219 ASP A O 1
ATOM 1792 N N . LEU A 1 220 ? 17.183 -13.008 4.846 1.00 95.31 220 LEU A N 1
ATOM 1793 C CA . LEU A 1 220 ? 16.110 -13.981 4.983 1.00 95.31 220 LEU A CA 1
ATOM 1794 C C . LEU A 1 220 ? 15.747 -14.625 3.635 1.00 95.31 220 LEU A C 1
ATOM 1796 O O . LEU A 1 220 ? 14.877 -15.490 3.597 1.00 95.31 220 LEU A O 1
ATOM 1800 N N . GLY A 1 221 ? 16.360 -14.188 2.528 1.00 96.19 221 GLY A N 1
ATOM 1801 C CA . GLY A 1 221 ? 16.091 -14.687 1.177 1.00 96.19 221 GLY A CA 1
ATOM 1802 C C . GLY A 1 221 ? 14.673 -14.429 0.648 1.00 96.19 221 GLY A C 1
ATOM 1803 O O . GLY A 1 221 ? 14.294 -14.993 -0.374 1.00 96.19 221 GLY A O 1
ATOM 1804 N N . ASN A 1 222 ? 13.875 -13.590 1.316 1.00 97.56 222 ASN A N 1
ATOM 1805 C CA . ASN A 1 222 ? 12.450 -13.397 1.022 1.00 97.56 222 ASN A CA 1
ATOM 1806 C C . ASN A 1 222 ? 12.145 -12.084 0.280 1.00 97.56 222 ASN A C 1
ATOM 1808 O O . ASN A 1 222 ? 11.010 -11.604 0.288 1.00 97.56 222 ASN A O 1
ATOM 1812 N N . THR A 1 223 ? 13.150 -11.489 -0.362 1.00 98.00 223 THR A N 1
ATOM 1813 C CA . THR A 1 223 ? 13.013 -10.268 -1.163 1.00 98.00 223 THR A CA 1
ATOM 1814 C C . THR A 1 223 ? 13.640 -10.449 -2.534 1.00 98.00 223 THR A C 1
ATOM 1816 O O . THR A 1 223 ? 14.765 -10.936 -2.621 1.00 98.00 223 THR A O 1
ATOM 1819 N N . LYS A 1 224 ? 12.980 -9.972 -3.588 1.00 97.31 224 LYS A N 1
ATOM 1820 C CA . L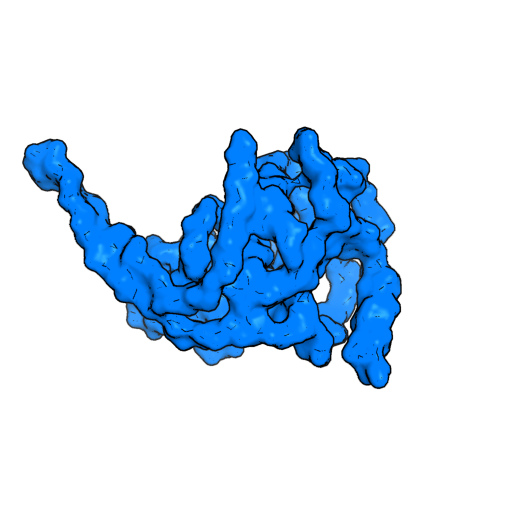YS A 1 224 ? 13.571 -9.867 -4.928 1.00 97.31 224 LYS A CA 1
ATOM 1821 C C . LYS A 1 224 ? 13.099 -8.612 -5.655 1.00 97.31 224 LYS A C 1
ATOM 1823 O O . LYS A 1 224 ? 12.071 -8.037 -5.298 1.00 97.31 224 LYS A O 1
ATOM 1828 N N . VAL A 1 225 ? 13.840 -8.222 -6.685 1.00 98.31 225 VAL A N 1
ATOM 1829 C CA . VAL A 1 225 ? 13.452 -7.174 -7.634 1.00 98.31 225 VAL A CA 1
ATOM 1830 C C . VAL A 1 225 ? 13.267 -7.821 -9.001 1.00 98.31 225 VAL A C 1
ATOM 1832 O O . VAL A 1 225 ? 14.083 -8.657 -9.378 1.00 98.31 225 VAL A O 1
ATOM 1835 N N . ILE A 1 226 ? 12.196 -7.466 -9.706 1.00 98.50 226 ILE A N 1
ATOM 1836 C CA . ILE A 1 226 ? 11.930 -7.892 -11.086 1.00 98.50 226 ILE A CA 1
ATOM 1837 C C . ILE A 1 226 ? 11.500 -6.687 -11.931 1.00 98.50 226 ILE A C 1
ATOM 1839 O O . ILE A 1 226 ? 10.984 -5.704 -11.401 1.00 98.50 226 ILE A O 1
ATOM 1843 N N . SER A 1 227 ? 11.663 -6.782 -13.243 1.00 98.56 227 SER A N 1
ATOM 1844 C CA . SER A 1 227 ? 11.099 -5.850 -14.226 1.00 98.56 227 SER A CA 1
ATOM 1845 C C . SER A 1 227 ? 9.592 -6.063 -14.427 1.00 98.56 227 SER A C 1
ATOM 1847 O O . SER A 1 227 ? 9.035 -7.111 -14.079 1.00 98.56 227 SER A O 1
ATOM 1849 N N . TYR A 1 228 ? 8.913 -5.098 -15.051 1.00 98.50 228 TYR A N 1
ATOM 1850 C CA . TYR A 1 228 ? 7.508 -5.256 -15.443 1.00 98.50 228 TYR A CA 1
ATOM 1851 C C . TYR A 1 228 ? 7.324 -6.350 -16.499 1.00 98.50 228 TYR A C 1
ATOM 1853 O O . TYR A 1 228 ? 6.352 -7.101 -16.441 1.00 98.50 228 TYR A O 1
ATOM 1861 N N . LYS A 1 229 ? 8.299 -6.535 -17.396 1.00 98.12 229 LYS A N 1
ATOM 1862 C CA . LYS A 1 229 ? 8.302 -7.643 -18.367 1.00 98.12 229 LYS A CA 1
ATOM 1863 C C . LYS A 1 229 ? 8.343 -9.017 -17.684 1.00 98.12 229 LYS A C 1
ATOM 1865 O O . LYS A 1 229 ? 7.663 -9.960 -18.094 1.00 98.12 229 LYS A O 1
ATOM 1870 N N . GLU A 1 230 ? 9.138 -9.152 -16.626 1.00 98.50 230 GLU A N 1
ATOM 1871 C CA . GLU A 1 230 ? 9.158 -10.373 -15.815 1.00 98.50 230 GLU A CA 1
ATOM 1872 C C . GLU A 1 230 ? 7.846 -10.558 -15.045 1.00 98.50 230 GLU A C 1
ATOM 1874 O O . GLU A 1 230 ? 7.348 -11.682 -14.965 1.00 98.50 230 GLU A O 1
ATOM 1879 N N . LEU A 1 231 ? 7.242 -9.475 -14.536 1.00 98.38 231 LEU A N 1
ATOM 1880 C CA . LEU A 1 231 ? 5.916 -9.538 -13.917 1.00 98.38 231 LEU A CA 1
ATOM 1881 C C . LEU A 1 231 ? 4.868 -10.071 -14.905 1.00 98.38 231 LEU A C 1
ATOM 1883 O O . LEU A 1 231 ? 4.125 -10.979 -14.549 1.00 98.38 231 LEU A O 1
ATOM 1887 N N . GLU A 1 232 ? 4.829 -9.585 -16.145 1.00 97.06 232 GLU A N 1
ATOM 1888 C CA . GLU A 1 232 ? 3.905 -10.095 -17.171 1.00 97.06 232 GLU A CA 1
ATOM 1889 C C . GLU A 1 232 ? 4.081 -11.597 -17.423 1.00 97.06 232 GLU A C 1
ATOM 1891 O O . GLU A 1 232 ? 3.098 -12.325 -17.565 1.00 97.06 232 GLU A O 1
ATOM 1896 N N . THR A 1 233 ? 5.321 -12.088 -17.388 1.00 96.88 233 THR A N 1
ATOM 1897 C CA . THR A 1 233 ? 5.611 -13.525 -17.514 1.00 96.88 233 THR A CA 1
ATOM 1898 C C . THR A 1 233 ? 5.031 -14.314 -16.332 1.00 96.88 233 THR A C 1
ATOM 1900 O O . THR A 1 233 ? 4.425 -15.374 -16.523 1.00 96.88 233 THR A O 1
ATOM 1903 N N . VAL A 1 234 ? 5.146 -13.784 -15.108 1.00 95.81 234 VAL A N 1
ATOM 1904 C CA . VAL A 1 234 ? 4.515 -14.360 -13.905 1.00 95.81 234 VAL A CA 1
ATOM 1905 C C . VAL A 1 234 ? 2.989 -14.387 -14.036 1.00 95.81 234 VAL A C 1
ATOM 1907 O O . VAL A 1 234 ? 2.362 -15.394 -13.695 1.00 95.81 234 VAL A O 1
ATOM 1910 N N . LEU A 1 235 ? 2.382 -13.307 -14.538 1.00 95.75 235 LEU A N 1
ATOM 1911 C CA . LEU A 1 235 ? 0.932 -13.212 -14.734 1.00 95.75 235 LEU A CA 1
ATOM 1912 C C . LEU A 1 235 ? 0.437 -14.213 -15.782 1.00 95.75 235 LEU A C 1
ATOM 1914 O O . LEU A 1 235 ? -0.547 -14.905 -15.535 1.00 95.75 235 LEU A O 1
ATOM 1918 N N . ALA A 1 236 ? 1.136 -14.338 -16.913 1.00 92.38 236 ALA A N 1
ATOM 1919 C CA . ALA A 1 236 ? 0.803 -15.302 -17.960 1.00 92.38 236 ALA A CA 1
ATOM 1920 C C . ALA A 1 236 ? 0.875 -16.747 -17.444 1.00 92.38 236 ALA A C 1
ATOM 1922 O O . ALA A 1 236 ? -0.029 -17.541 -17.689 1.00 92.38 236 ALA A O 1
ATOM 1923 N N . SER A 1 237 ? 1.908 -17.061 -16.657 1.00 88.56 237 SER A N 1
ATOM 1924 C CA . SER A 1 237 ? 2.110 -18.398 -16.082 1.00 88.56 237 SER A CA 1
ATOM 1925 C C . SER A 1 237 ? 1.071 -18.749 -15.014 1.00 88.56 237 SER A C 1
ATOM 1927 O O . SER A 1 237 ? 0.805 -19.918 -14.782 1.00 88.56 237 SER A O 1
ATOM 1929 N N . SER A 1 238 ? 0.478 -17.744 -14.365 1.00 82.69 238 SER A N 1
ATOM 1930 C CA . SER A 1 238 ? -0.569 -17.928 -13.349 1.00 82.69 238 SER A CA 1
ATOM 1931 C C . SER A 1 238 ? -1.963 -18.165 -13.949 1.00 82.69 238 SER A C 1
ATOM 1933 O O . SER A 1 238 ? -2.891 -18.479 -13.208 1.00 82.69 238 SER A O 1
ATOM 1935 N N . LYS A 1 239 ? -2.127 -17.953 -15.263 1.00 77.00 239 LYS A N 1
ATOM 1936 C CA . LYS A 1 239 ? -3.381 -18.162 -16.009 1.00 77.00 239 LYS A CA 1
ATOM 1937 C C . LYS A 1 239 ? -3.437 -19.513 -16.737 1.00 77.00 239 LYS A C 1
ATOM 1939 O O . LYS A 1 239 ? -4.506 -19.863 -17.231 1.00 77.00 239 LYS A O 1
ATOM 1944 N N . ALA A 1 240 ? -2.302 -20.207 -16.841 1.00 56.03 240 ALA A N 1
ATOM 1945 C CA . ALA A 1 240 ? -2.175 -21.542 -17.426 1.00 56.03 240 ALA A CA 1
ATOM 1946 C C . ALA A 1 240 ? -2.498 -22.627 -16.390 1.00 56.03 240 ALA A C 1
ATOM 1948 O O . ALA A 1 240 ? -3.105 -23.642 -16.795 1.00 56.03 240 ALA A O 1
#

Foldseek 3Di:
DQDADDADAFFWDKDFLDWDQDPNDTDTDIDTAGPPPSFAWFAEEEQEEFACQQPPPDPVLCVVGGFYQYEQPVVVVPQTQEYEDEDPQSLVVCVVVVSLVVHAYEYDSNSCSVDPPNSYDHLGVDPVAHRSLSRVVSSVNSPHQEYEYHNPQQFACAAPDCGGNQEPHVVHYHDGDGDRNVVNLVSQQSVCNNHLSHAYEYEGQDHDPVLVVSHDPDDSVRYYYYYVVVVVVVSVVSVD

Radius of gyration: 18.22 Å; chains: 1; bounding box: 43×42×56 Å